Protein AF-K1SVY8-F1 (afdb_monomer_lite)

Foldseek 3Di:
DVLLVFADPPLAPQADPNAGEGEDPPVPDDHDPDNIRHNCQVDPFFFDKDKDKDKDKDKDKDKDDVVVVPPQKIKIKIKIKMKMKMKMKAFGWDDKHWYWDQDPVRDIDTDIDDHGDGGDIDMDMDIKIKMKIKMKIWGWDDDDQKTKIKMWMKIKMWIAQDPPPNVDIDMDIDIDIDIWMDGNNPDIDD

pLDDT: mean 83.59, std 11.81, range [51.75, 97.06]

Secondary structure (DSSP, 8-state):
-HHHHTB-TTS--EEETTEEE-----TTS---S---B-TGGGTTT-EEEEEEEEEEEEEEEEEEE-TTTSTTEEEEEEEEEEEEEEEEEEEE----EEEEEE-TTS-EEEEEES-------EEEEEEEEEEEEEEEEEEEEEETTEEEEEEEEEEEEEEES-SSSTTS-EEEEEEEEEEEEEETTTEEE-

Structure (mmCIF, N/CA/C/O backbone):
data_AF-K1SVY8-F1
#
_entry.id   AF-K1SVY8-F1
#
loop_
_atom_site.group_PDB
_atom_site.id
_atom_site.type_symbol
_atom_site.label_atom_id
_atom_site.label_alt_id
_atom_site.label_comp_id
_atom_site.label_asym_id
_atom_site.label_entity_id
_atom_site.label_seq_id
_atom_site.pdbx_PDB_ins_code
_atom_site.Cartn_x
_atom_site.Cartn_y
_atom_site.Cartn_z
_atom_site.occupancy
_atom_site.B_iso_or_equiv
_atom_site.auth_seq_id
_atom_site.auth_comp_id
_atom_site.auth_asym_id
_atom_site.auth_atom_id
_atom_site.pdbx_PDB_model_num
ATOM 1 N N . PHE A 1 1 ? 16.106 -8.515 -15.910 1.00 56.12 1 PHE A N 1
ATOM 2 C CA . PHE A 1 1 ? 16.955 -9.633 -15.442 1.00 56.12 1 PHE A CA 1
ATOM 3 C C . PHE A 1 1 ? 16.680 -10.970 -16.129 1.00 56.12 1 PHE A C 1
ATOM 5 O O . PHE A 1 1 ? 17.644 -11.581 -16.558 1.00 56.12 1 PHE A O 1
ATOM 12 N N . ARG A 1 2 ? 15.426 -11.419 -16.327 1.00 65.50 2 ARG A N 1
ATOM 13 C CA . ARG A 1 2 ? 15.141 -12.709 -17.001 1.00 65.50 2 ARG A CA 1
ATOM 14 C C . ARG A 1 2 ? 15.778 -12.864 -18.396 1.00 65.50 2 ARG A C 1
ATOM 16 O O . ARG A 1 2 ? 16.298 -13.925 -18.699 1.00 65.50 2 ARG A O 1
ATOM 23 N N . HIS A 1 3 ? 15.818 -11.795 -19.192 1.00 66.00 3 HIS A N 1
ATOM 24 C CA . HIS A 1 3 ? 16.433 -11.802 -20.527 1.00 66.00 3 HIS A CA 1
ATOM 25 C C . HIS A 1 3 ? 17.955 -12.029 -20.529 1.00 66.00 3 HIS A C 1
ATOM 27 O O . HIS A 1 3 ? 18.476 -12.512 -21.526 1.00 66.00 3 HIS A O 1
ATOM 33 N N . LEU A 1 4 ? 18.660 -11.745 -19.423 1.00 71.69 4 LEU A N 1
ATOM 34 C CA . LEU A 1 4 ? 20.099 -12.018 -19.318 1.00 71.69 4 LEU A CA 1
ATOM 35 C C . LEU A 1 4 ? 20.386 -13.524 -19.223 1.00 71.69 4 LEU A C 1
ATOM 37 O O . LEU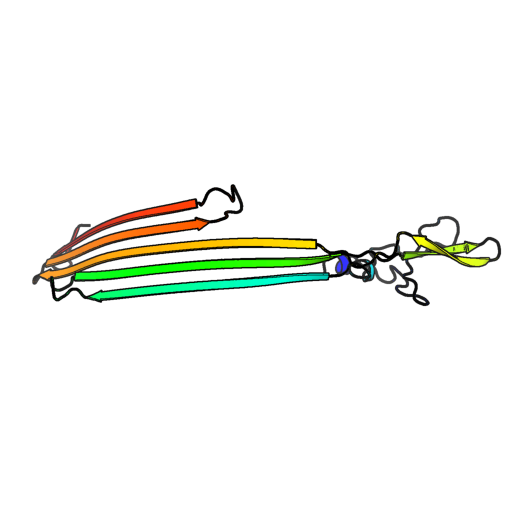 A 1 4 ? 21.396 -13.982 -19.737 1.00 71.69 4 LEU A O 1
ATOM 41 N N . TYR A 1 5 ? 19.489 -14.298 -18.602 1.00 76.94 5 TYR A N 1
ATOM 42 C CA . TYR A 1 5 ? 19.644 -15.751 -18.458 1.00 76.94 5 TYR A CA 1
ATOM 43 C C . TYR A 1 5 ? 19.451 -16.519 -19.768 1.00 76.94 5 TYR A C 1
ATOM 45 O O . TYR A 1 5 ? 19.882 -17.660 -19.877 1.00 76.94 5 TYR A O 1
ATOM 53 N N . TRP A 1 6 ? 18.797 -15.906 -20.754 1.00 74.12 6 TRP A N 1
ATOM 54 C CA . TRP A 1 6 ? 18.617 -16.486 -22.087 1.00 74.12 6 TRP A CA 1
ATOM 55 C C . TRP A 1 6 ? 19.708 -16.062 -23.064 1.00 74.12 6 TRP A C 1
ATOM 57 O O . TRP A 1 6 ? 19.685 -16.487 -24.220 1.00 74.12 6 TRP A O 1
ATOM 67 N N . ALA A 1 7 ? 20.644 -15.218 -22.620 1.00 76.19 7 ALA A N 1
ATOM 68 C CA . ALA A 1 7 ? 21.728 -14.785 -23.469 1.00 76.19 7 ALA A CA 1
ATOM 69 C C . ALA A 1 7 ? 22.715 -15.929 -23.678 1.00 76.19 7 ALA A C 1
ATOM 71 O O . ALA A 1 7 ? 23.355 -16.397 -22.736 1.00 76.19 7 ALA A O 1
ATOM 72 N N . THR A 1 8 ? 22.837 -16.389 -24.921 1.00 74.25 8 THR A N 1
ATOM 73 C CA . THR A 1 8 ? 23.848 -17.387 -25.258 1.00 74.25 8 THR A CA 1
ATOM 74 C C . THR A 1 8 ? 25.223 -16.718 -25.337 1.00 74.25 8 THR A C 1
ATOM 76 O O . THR A 1 8 ? 25.314 -15.549 -25.750 1.00 74.25 8 THR A O 1
ATOM 79 N N . PRO A 1 9 ? 26.306 -17.433 -24.977 1.00 67.25 9 PRO A N 1
ATOM 80 C CA . PRO A 1 9 ? 27.663 -16.988 -25.272 1.00 67.25 9 PRO A CA 1
ATOM 81 C C . PRO A 1 9 ? 27.788 -16.610 -26.754 1.00 67.25 9 PRO A C 1
ATOM 83 O O . PRO A 1 9 ? 27.239 -17.300 -27.612 1.00 67.25 9 PRO A O 1
ATOM 86 N N . PHE A 1 10 ? 28.476 -15.503 -27.045 1.00 68.56 10 PHE A N 1
ATOM 87 C CA . PHE A 1 10 ? 28.726 -15.002 -28.408 1.00 68.56 10 PHE A CA 1
ATOM 88 C C . PHE A 1 10 ? 27.478 -14.668 -29.256 1.00 68.56 10 PHE A C 1
ATOM 90 O O . PHE A 1 10 ? 27.577 -14.583 -30.474 1.00 68.56 10 PHE A O 1
ATOM 97 N N . SER A 1 11 ? 26.315 -14.424 -28.637 1.00 68.50 11 SER A N 1
ATOM 98 C CA . SER A 1 11 ? 25.062 -14.069 -29.342 1.00 68.50 11 SER A CA 1
ATOM 99 C C . SER A 1 11 ? 25.114 -12.771 -30.163 1.00 68.50 11 SER A C 1
ATOM 101 O O . SER A 1 11 ? 24.313 -12.591 -31.078 1.00 68.50 11 SER A O 1
ATOM 103 N N . SER A 1 12 ? 26.006 -11.831 -29.833 1.00 71.94 12 SER A N 1
ATOM 104 C CA . SER A 1 12 ? 26.171 -10.572 -30.568 1.00 71.94 12 SER A CA 1
ATOM 105 C C . SER A 1 12 ? 27.549 -9.942 -30.290 1.00 71.94 12 SER A C 1
ATOM 107 O O . SER A 1 12 ? 28.036 -10.041 -29.160 1.00 71.94 12 SER A O 1
ATOM 109 N N . PRO A 1 13 ? 28.154 -9.246 -31.277 1.00 73.81 13 PRO A N 1
ATOM 110 C CA . PRO A 1 13 ? 29.371 -8.443 -31.094 1.00 73.81 13 PRO A CA 1
ATOM 111 C C . PRO A 1 13 ? 29.221 -7.257 -30.123 1.00 73.81 13 PRO A C 1
ATOM 113 O O . PRO A 1 13 ? 30.220 -6.676 -29.703 1.00 73.81 13 PRO A O 1
ATOM 116 N N . GLY A 1 14 ? 27.993 -6.865 -29.766 1.00 80.44 14 GLY A N 1
ATOM 117 C CA . GLY A 1 14 ? 27.737 -5.724 -28.892 1.00 80.44 14 GLY A CA 1
ATOM 118 C C . GLY A 1 14 ? 27.928 -4.389 -29.612 1.00 80.44 14 GLY A C 1
ATOM 119 O O . GLY A 1 14 ? 27.269 -4.128 -30.614 1.00 80.44 14 GLY A O 1
ATOM 120 N N . ILE A 1 15 ? 28.780 -3.506 -29.088 1.00 84.44 15 ILE A N 1
ATOM 121 C CA . ILE A 1 15 ? 29.027 -2.177 -29.673 1.00 84.44 15 ILE A CA 1
ATOM 122 C C . ILE A 1 15 ? 30.338 -2.209 -30.460 1.00 84.44 15 ILE A C 1
ATOM 124 O O . ILE A 1 15 ? 31.402 -2.398 -29.876 1.00 84.44 15 ILE A O 1
ATOM 128 N N . VAL A 1 16 ? 30.269 -1.963 -31.769 1.00 81.44 16 VAL A N 1
ATOM 129 C CA . VAL A 1 16 ? 31.431 -1.898 -32.669 1.00 81.44 16 VAL A CA 1
ATOM 130 C C . VAL A 1 16 ? 31.448 -0.525 -33.331 1.00 81.44 16 VAL A C 1
ATOM 132 O O . VAL A 1 16 ? 30.478 -0.136 -33.977 1.00 81.44 16 VAL A O 1
ATOM 135 N N . ASN A 1 17 ? 32.533 0.237 -33.157 1.00 80.75 17 ASN A N 1
ATOM 136 C CA . ASN A 1 17 ? 32.689 1.589 -33.721 1.00 80.75 17 ASN A CA 1
ATOM 137 C C . ASN A 1 17 ? 31.493 2.523 -33.429 1.00 80.75 17 ASN A C 1
ATOM 139 O O . ASN A 1 17 ? 31.041 3.269 -34.295 1.00 80.75 17 ASN A O 1
ATOM 143 N N . GLY A 1 18 ? 30.936 2.439 -32.214 1.00 79.88 18 GLY A N 1
ATOM 144 C CA . GLY A 1 18 ? 29.779 3.235 -31.787 1.00 79.88 18 GLY A CA 1
ATOM 145 C C . GLY A 1 18 ? 28.423 2.771 -32.335 1.00 79.88 18 GLY A C 1
ATOM 146 O O . GLY A 1 18 ? 27.404 3.353 -31.976 1.00 79.88 18 GLY A O 1
ATOM 147 N N . LYS A 1 19 ? 28.378 1.716 -33.159 1.00 82.56 19 LYS A N 1
ATOM 148 C CA . LYS A 1 19 ? 27.142 1.098 -33.655 1.00 82.56 19 LYS A CA 1
ATOM 149 C C . LYS A 1 19 ? 26.784 -0.110 -32.799 1.00 82.56 19 LYS A C 1
ATOM 151 O O . LYS A 1 19 ? 27.651 -0.922 -32.478 1.00 82.56 19 LYS A O 1
ATOM 156 N N . TYR A 1 20 ? 25.507 -0.255 -32.454 1.00 84.88 20 TYR A N 1
ATOM 157 C CA . TYR A 1 20 ? 25.022 -1.465 -31.800 1.00 84.88 20 TYR A CA 1
ATOM 158 C C . TYR A 1 20 ? 24.848 -2.581 -32.836 1.00 84.88 20 TYR A C 1
ATOM 160 O O . TYR A 1 20 ? 23.901 -2.550 -33.615 1.00 84.88 20 TYR A O 1
ATOM 168 N N . VAL A 1 21 ? 25.772 -3.539 -32.885 1.00 83.19 21 VAL A N 1
ATOM 169 C CA . VAL A 1 21 ? 25.830 -4.575 -33.921 1.00 83.19 21 VAL A CA 1
ATOM 170 C C . VAL A 1 21 ? 25.299 -5.911 -33.399 1.00 83.19 21 VAL A C 1
ATOM 172 O O . VAL A 1 21 ? 25.752 -6.431 -32.379 1.00 83.19 21 VAL A O 1
ATOM 175 N N . MET A 1 22 ? 24.360 -6.506 -34.127 1.00 79.06 22 MET A N 1
ATOM 176 C CA . MET A 1 22 ? 23.839 -7.853 -33.894 1.00 79.06 22 MET A CA 1
ATOM 177 C C . MET A 1 22 ? 24.259 -8.808 -35.014 1.00 79.06 22 MET A C 1
ATOM 179 O O . MET A 1 22 ? 24.513 -8.385 -36.142 1.00 79.06 22 MET A O 1
ATOM 183 N N . ALA A 1 23 ? 24.325 -10.102 -34.695 1.00 74.31 23 ALA A N 1
ATOM 184 C CA . ALA A 1 23 ? 24.510 -11.144 -35.699 1.00 74.31 23 ALA A CA 1
ATOM 185 C C . ALA A 1 23 ? 23.304 -11.185 -36.660 1.00 74.31 23 ALA A C 1
ATOM 187 O O . ALA A 1 23 ? 22.169 -10.946 -36.246 1.00 74.31 23 ALA A O 1
ATOM 188 N N . SER A 1 24 ? 23.564 -11.459 -37.940 1.00 66.00 24 SER A N 1
ATOM 189 C CA . SER A 1 24 ? 22.553 -11.537 -39.003 1.00 66.00 24 SER A CA 1
ATOM 190 C C . SER A 1 24 ? 22.177 -12.991 -39.300 1.00 66.00 24 SER A C 1
ATOM 192 O O . SER A 1 24 ? 23.019 -13.875 -39.162 1.00 66.00 24 SER A O 1
ATOM 194 N N . THR A 1 25 ? 20.939 -13.228 -39.746 1.00 57.25 25 THR A N 1
ATOM 195 C CA . THR A 1 25 ? 20.467 -14.507 -40.317 1.00 57.25 25 THR A CA 1
ATOM 196 C C . THR A 1 25 ? 20.545 -14.529 -41.852 1.00 57.25 25 THR A C 1
ATOM 198 O O . THR A 1 25 ? 19.906 -15.384 -42.458 1.00 57.25 25 THR A O 1
ATOM 201 N N . ASP A 1 26 ? 21.197 -13.553 -42.501 1.00 56.69 26 ASP A N 1
ATOM 202 C CA . ASP A 1 26 ? 21.256 -13.508 -43.972 1.00 56.69 26 ASP A CA 1
ATOM 203 C C . ASP A 1 26 ? 21.917 -14.794 -44.501 1.00 56.69 26 ASP A C 1
ATOM 205 O O . ASP A 1 26 ? 23.082 -15.066 -44.222 1.00 56.69 26 ASP A O 1
ATOM 209 N N . TYR A 1 27 ? 21.139 -15.593 -45.238 1.00 53.16 27 TYR A N 1
ATOM 210 C CA . TYR A 1 27 ? 21.468 -16.964 -45.655 1.00 53.16 27 TYR A CA 1
ATOM 211 C C . TYR A 1 27 ? 22.558 -17.049 -46.744 1.00 53.16 27 TYR A C 1
ATOM 213 O O . TYR A 1 27 ? 22.939 -18.154 -47.128 1.00 53.16 27 TYR A O 1
ATOM 221 N N . ASP A 1 28 ? 23.059 -15.906 -47.229 1.00 54.78 28 ASP A N 1
ATOM 222 C CA . ASP A 1 28 ? 23.965 -15.807 -48.383 1.00 54.78 28 ASP A CA 1
ATOM 223 C C . ASP A 1 28 ? 25.467 -15.726 -48.027 1.00 54.78 28 ASP A C 1
ATOM 225 O O . ASP A 1 28 ? 26.305 -15.757 -48.927 1.00 54.78 28 ASP A O 1
ATOM 229 N N . SER A 1 29 ? 25.862 -15.663 -46.746 1.00 51.75 29 SER A N 1
ATOM 230 C CA . SER A 1 29 ? 27.286 -15.713 -46.356 1.00 51.75 29 SER A CA 1
ATOM 231 C C . SER A 1 29 ? 27.498 -16.246 -44.936 1.00 51.75 29 SER A C 1
ATOM 233 O O . SER A 1 29 ? 26.812 -15.789 -44.028 1.00 51.75 29 SER A O 1
ATOM 235 N N . ASP A 1 30 ? 28.453 -17.174 -44.772 1.00 53.53 30 ASP A N 1
ATOM 236 C CA . ASP A 1 30 ? 29.002 -17.735 -43.521 1.00 53.53 30 ASP A CA 1
ATOM 237 C C . ASP A 1 30 ? 28.192 -17.455 -42.243 1.00 53.53 30 ASP A C 1
ATOM 239 O O . ASP A 1 30 ? 28.386 -16.468 -41.529 1.00 53.53 30 ASP A O 1
ATOM 243 N N . ASN A 1 31 ? 27.282 -18.384 -41.941 1.00 54.47 31 ASN A N 1
ATOM 244 C CA . ASN A 1 31 ? 26.420 -18.332 -40.768 1.00 54.47 31 ASN A CA 1
ATOM 245 C C . ASN A 1 31 ? 27.246 -18.220 -39.477 1.00 54.47 31 ASN A C 1
ATOM 247 O O . ASN A 1 31 ? 28.058 -19.096 -39.166 1.00 54.47 31 ASN A O 1
ATOM 251 N N . MET A 1 32 ? 26.977 -17.198 -38.659 1.00 55.78 32 MET A N 1
ATOM 252 C CA . MET A 1 32 ? 27.460 -17.203 -37.279 1.00 55.78 32 MET A CA 1
ATOM 253 C C . MET A 1 32 ? 26.767 -18.338 -36.504 1.00 55.78 32 MET A C 1
ATOM 255 O O . MET A 1 32 ? 25.547 -18.487 -36.600 1.00 55.78 32 MET A O 1
ATOM 259 N N . PRO A 1 33 ? 27.507 -19.132 -35.709 1.00 52.22 33 PRO A N 1
ATOM 260 C CA . PRO A 1 33 ? 27.003 -20.389 -35.153 1.00 52.22 33 PRO A CA 1
ATOM 261 C C . PRO A 1 33 ? 25.885 -20.229 -34.107 1.00 52.22 33 PRO A C 1
ATOM 263 O O . PRO A 1 33 ? 25.219 -21.214 -33.793 1.00 52.22 33 PRO A O 1
ATOM 266 N N . PHE A 1 34 ? 25.647 -19.022 -33.570 1.00 56.56 34 PHE A N 1
ATOM 267 C CA . PHE A 1 34 ? 24.640 -18.783 -32.531 1.00 56.56 34 PHE A CA 1
ATOM 268 C C . PHE A 1 34 ? 23.926 -17.439 -32.705 1.00 56.56 34 PHE A C 1
ATOM 270 O O . PHE A 1 34 ? 24.545 -16.381 -32.633 1.00 56.56 34 PHE A O 1
ATOM 277 N N . ILE A 1 35 ? 22.600 -17.486 -32.842 1.00 61.06 35 ILE A N 1
ATOM 278 C CA . ILE A 1 35 ? 21.717 -16.314 -32.855 1.00 61.06 35 ILE A CA 1
ATOM 279 C C . ILE A 1 35 ? 20.760 -16.488 -31.673 1.00 61.06 35 ILE A C 1
ATOM 281 O O . ILE A 1 35 ? 19.662 -17.025 -31.793 1.00 61.06 35 ILE A O 1
ATOM 285 N N . GLY A 1 36 ? 21.257 -16.163 -30.480 1.00 63.59 36 GLY A N 1
ATOM 286 C CA . GLY A 1 36 ? 20.505 -16.233 -29.226 1.00 63.59 36 GLY A CA 1
ATOM 287 C C . GLY A 1 36 ? 20.014 -14.860 -28.776 1.00 63.59 36 GLY A C 1
ATOM 288 O O . GLY A 1 36 ? 20.284 -13.844 -29.416 1.00 63.59 36 GLY A O 1
ATOM 289 N N . ALA A 1 37 ? 19.317 -14.800 -27.638 1.00 69.75 37 ALA A N 1
ATOM 290 C CA . ALA A 1 37 ? 18.961 -13.513 -27.049 1.00 69.75 37 ALA A CA 1
ATOM 291 C C . ALA A 1 37 ? 20.237 -12.699 -26.762 1.00 69.75 37 ALA A C 1
ATOM 293 O O . ALA A 1 37 ? 21.184 -13.195 -26.162 1.00 69.75 37 ALA A O 1
ATOM 294 N N . SER A 1 38 ? 20.276 -11.437 -27.181 1.00 76.19 38 SER A N 1
ATOM 295 C CA . SER A 1 38 ? 21.387 -10.544 -26.852 1.00 76.19 38 SER A CA 1
ATOM 296 C C . SER A 1 38 ? 21.195 -9.993 -25.440 1.00 76.19 38 SER A C 1
ATOM 298 O O . SER A 1 38 ? 20.183 -9.348 -25.151 1.00 76.19 38 SER A O 1
ATOM 300 N N . GLY A 1 39 ? 22.187 -10.192 -24.567 1.00 76.88 39 GLY A N 1
ATOM 301 C CA . GLY A 1 39 ? 22.168 -9.630 -23.213 1.00 76.88 39 GLY A CA 1
ATOM 302 C C . GLY A 1 39 ? 22.057 -8.102 -23.220 1.00 76.88 39 GLY A C 1
ATOM 303 O O . GLY A 1 39 ? 21.270 -7.542 -22.460 1.00 76.88 39 GLY A O 1
ATOM 304 N N . LEU A 1 40 ? 22.768 -7.440 -24.142 1.00 80.69 40 LEU A N 1
ATOM 305 C CA . LEU A 1 40 ? 22.771 -5.982 -24.302 1.00 80.69 40 LEU A CA 1
ATOM 306 C C . LEU A 1 40 ? 21.407 -5.437 -24.767 1.00 80.69 40 LEU A C 1
ATOM 308 O O . LEU A 1 40 ? 21.009 -4.345 -24.368 1.00 80.69 40 LEU A O 1
ATOM 312 N N . GLY A 1 41 ? 20.648 -6.223 -25.538 1.00 78.50 41 GLY A N 1
ATOM 313 C CA . GLY A 1 41 ? 19.338 -5.819 -26.067 1.00 78.50 41 GLY A CA 1
ATOM 314 C C . GLY A 1 41 ? 18.271 -5.648 -24.983 1.00 78.50 41 GLY A C 1
ATOM 315 O O . GLY A 1 41 ? 17.260 -4.992 -25.203 1.00 78.50 41 GLY A O 1
ATOM 316 N N . ALA A 1 42 ? 18.507 -6.195 -23.788 1.00 76.69 42 ALA A N 1
ATOM 317 C CA . ALA A 1 42 ? 17.589 -6.090 -22.660 1.00 76.69 42 ALA A CA 1
ATOM 318 C C . ALA A 1 42 ? 17.635 -4.732 -21.934 1.00 76.69 42 ALA A C 1
ATOM 320 O O . ALA A 1 42 ? 16.823 -4.515 -21.035 1.00 76.69 42 ALA A O 1
ATOM 321 N N . TYR A 1 43 ? 18.590 -3.853 -22.257 1.00 80.88 43 TYR A N 1
ATOM 322 C CA . TYR A 1 43 ? 18.737 -2.552 -21.590 1.00 80.88 43 TYR A CA 1
ATOM 323 C C . TYR A 1 43 ? 19.305 -1.438 -22.477 1.00 80.88 43 TYR A C 1
ATOM 325 O O . TYR A 1 43 ? 19.100 -0.263 -22.171 1.00 80.88 43 TYR A O 1
ATOM 333 N N . TYR A 1 44 ? 19.998 -1.758 -23.571 1.00 85.12 44 TYR A N 1
ATOM 334 C CA . TYR A 1 44 ? 20.562 -0.743 -24.453 1.00 85.12 44 TYR A CA 1
ATOM 335 C C . TYR A 1 44 ? 19.466 0.075 -25.143 1.00 85.12 44 TYR A C 1
ATOM 337 O O . TYR A 1 44 ? 18.599 -0.470 -25.820 1.00 85.12 44 TYR A O 1
ATOM 345 N N . GLY A 1 45 ? 19.501 1.395 -24.951 1.00 83.50 45 GLY A N 1
ATOM 346 C CA . GLY A 1 45 ? 18.579 2.324 -25.602 1.00 83.50 45 GLY A CA 1
ATOM 347 C C . GLY A 1 45 ? 17.142 2.322 -25.079 1.00 83.50 45 GLY A C 1
ATOM 348 O O . GLY A 1 45 ? 16.352 3.092 -25.600 1.00 83.50 45 GLY A O 1
ATOM 349 N N . LEU A 1 46 ? 16.792 1.518 -24.064 1.00 84.12 46 LEU A N 1
ATOM 350 C CA . LEU A 1 46 ? 15.405 1.371 -23.582 1.00 84.12 46 LEU A CA 1
ATOM 351 C C . LEU A 1 46 ? 14.937 2.501 -22.645 1.00 84.12 46 LEU A C 1
ATOM 353 O O . LEU A 1 46 ? 13.738 2.672 -22.419 1.00 84.12 46 LEU A O 1
ATOM 357 N N . GLY A 1 47 ? 15.876 3.289 -22.113 1.00 88.81 47 GLY A N 1
ATOM 358 C CA . GLY A 1 47 ? 15.598 4.386 -21.189 1.00 88.81 47 GLY A CA 1
ATOM 359 C C . GLY A 1 47 ? 15.429 3.934 -19.731 1.00 88.81 47 GLY A C 1
ATOM 360 O O . GLY A 1 47 ? 16.083 2.985 -19.302 1.00 88.81 47 GLY A O 1
ATOM 361 N N . TYR A 1 48 ? 14.617 4.640 -18.933 1.00 89.25 48 TYR A N 1
ATOM 362 C CA . TYR A 1 48 ? 14.462 4.352 -17.498 1.00 89.25 48 TYR A CA 1
ATOM 363 C C . TYR A 1 48 ? 13.053 4.607 -16.955 1.00 89.25 48 TYR A C 1
ATOM 365 O O . TYR A 1 48 ? 12.266 5.377 -17.504 1.00 89.25 48 TYR A O 1
ATOM 373 N N . MET A 1 49 ? 12.761 3.985 -15.814 1.00 91.88 49 MET A N 1
ATOM 374 C CA . MET A 1 49 ? 11.564 4.228 -15.016 1.00 91.88 49 MET A CA 1
ATOM 375 C C . MET A 1 49 ? 11.987 4.606 -13.598 1.00 91.88 49 MET A C 1
ATOM 377 O O . MET A 1 49 ? 12.821 3.930 -12.999 1.00 91.88 49 MET A O 1
ATOM 381 N N . SER A 1 50 ? 11.406 5.673 -13.057 1.00 92.50 50 SER A N 1
ATOM 382 C CA . SER A 1 50 ? 11.584 6.070 -11.660 1.00 92.50 50 SER A CA 1
ATOM 383 C C . SER A 1 50 ? 10.228 6.167 -10.981 1.00 92.50 50 SER A C 1
ATOM 385 O O . SER A 1 50 ? 9.304 6.774 -11.522 1.00 92.50 50 SER A O 1
ATOM 387 N N . ARG A 1 51 ? 10.105 5.570 -9.795 1.00 92.94 51 ARG A N 1
ATOM 388 C CA . ARG A 1 51 ? 8.889 5.610 -8.985 1.00 92.94 51 ARG A CA 1
ATOM 389 C C . ARG A 1 51 ? 9.202 6.243 -7.641 1.00 92.94 51 ARG A C 1
ATOM 391 O O . ARG A 1 51 ? 10.035 5.729 -6.901 1.00 92.94 51 ARG A O 1
ATOM 398 N N . ASN A 1 52 ? 8.503 7.326 -7.325 1.00 93.94 52 ASN A N 1
ATOM 399 C CA . ASN A 1 52 ? 8.552 7.963 -6.017 1.00 93.94 52 ASN A CA 1
ATOM 400 C C . ASN A 1 52 ? 7.218 7.752 -5.301 1.00 93.94 52 ASN A C 1
ATOM 402 O O . ASN A 1 52 ? 6.170 8.023 -5.886 1.00 93.94 52 ASN A O 1
ATOM 406 N N . THR A 1 53 ? 7.256 7.297 -4.052 1.00 92.44 53 THR A N 1
ATOM 407 C CA . THR A 1 53 ? 6.060 7.048 -3.237 1.00 92.44 53 THR A CA 1
ATOM 408 C C . THR A 1 53 ? 6.187 7.810 -1.928 1.00 92.44 53 THR A C 1
ATOM 410 O O . THR A 1 53 ? 7.161 7.630 -1.204 1.00 92.44 53 THR A O 1
ATOM 413 N N . ASN A 1 54 ? 5.201 8.649 -1.625 1.00 91.62 54 ASN A N 1
ATOM 414 C CA . ASN A 1 54 ? 5.076 9.332 -0.347 1.00 91.62 54 ASN A CA 1
ATOM 415 C C . ASN A 1 54 ? 3.979 8.654 0.474 1.00 91.62 54 ASN A C 1
ATOM 417 O O . ASN A 1 54 ? 2.857 8.509 -0.014 1.00 91.62 54 ASN A O 1
ATOM 421 N N . THR A 1 55 ? 4.310 8.265 1.702 1.00 92.50 55 THR A N 1
ATOM 422 C CA . THR A 1 55 ? 3.400 7.571 2.610 1.00 92.50 55 THR A CA 1
ATOM 423 C C . THR A 1 55 ? 3.263 8.370 3.898 1.00 92.50 55 THR A C 1
ATOM 425 O O . THR A 1 55 ? 4.255 8.689 4.549 1.00 92.50 55 THR A O 1
ATOM 428 N N . LEU A 1 56 ? 2.024 8.654 4.286 1.00 93.31 56 LEU A N 1
ATOM 429 C CA . LEU A 1 56 ? 1.662 9.266 5.556 1.00 93.31 56 LEU A CA 1
ATOM 430 C C . LEU A 1 56 ? 0.909 8.239 6.395 1.00 93.31 56 LEU A C 1
ATOM 432 O O . LEU A 1 56 ? -0.135 7.750 5.969 1.00 93.31 56 LEU A O 1
ATOM 436 N N . ASN A 1 57 ? 1.428 7.953 7.586 1.00 94.31 57 ASN A N 1
ATOM 437 C CA . ASN A 1 57 ? 0.810 7.053 8.555 1.00 94.31 57 ASN A CA 1
ATOM 438 C C . ASN A 1 57 ? 0.612 7.811 9.868 1.00 94.31 57 ASN A C 1
ATOM 440 O O . ASN A 1 57 ? 1.519 8.513 10.321 1.00 94.31 57 ASN A O 1
ATOM 444 N N . ALA A 1 58 ? -0.563 7.680 10.466 1.00 95.62 58 ALA A N 1
ATOM 445 C CA . ALA A 1 58 ? -0.895 8.273 11.750 1.00 95.62 58 ALA A CA 1
ATOM 446 C C . ALA A 1 58 ? -1.657 7.258 12.599 1.00 95.62 58 ALA A C 1
ATOM 448 O O . ALA A 1 58 ? -2.706 6.766 12.185 1.00 95.62 58 ALA A O 1
ATOM 449 N N . ASP A 1 59 ? -1.147 6.991 13.797 1.00 96.31 59 ASP A N 1
ATOM 450 C CA . ASP A 1 59 ? -1.744 6.079 14.766 1.00 96.31 59 ASP A CA 1
ATOM 451 C C . ASP A 1 59 ? -1.959 6.801 16.094 1.00 96.31 59 ASP A C 1
ATOM 453 O O . ASP A 1 59 ? -1.052 7.430 16.640 1.00 96.31 59 ASP A O 1
ATOM 457 N N . VAL A 1 60 ? -3.169 6.692 16.632 1.00 96.69 60 VAL A N 1
ATOM 458 C CA . VAL A 1 60 ? -3.560 7.260 17.920 1.00 96.69 60 VAL A CA 1
ATOM 459 C C . VAL A 1 60 ? -4.171 6.155 18.763 1.00 96.69 60 VAL A C 1
ATOM 461 O O . VAL A 1 60 ? -5.104 5.476 18.333 1.00 96.69 60 VAL A O 1
ATOM 464 N N . VAL A 1 61 ? -3.662 5.988 19.982 1.00 96.88 61 VAL A N 1
ATOM 465 C CA . VAL A 1 61 ? -4.217 5.063 20.972 1.00 96.88 61 VAL A CA 1
ATOM 466 C C . VAL A 1 61 ? -4.417 5.813 22.281 1.00 96.88 61 VAL A C 1
ATOM 468 O O . VAL A 1 61 ? -3.464 6.331 22.856 1.00 96.88 61 VAL A O 1
ATOM 471 N N . LEU A 1 62 ? -5.654 5.840 22.765 1.00 96.69 62 LEU A N 1
ATOM 472 C CA . LEU A 1 62 ? -6.020 6.354 24.078 1.00 96.69 62 LEU A CA 1
ATOM 473 C C . LEU A 1 62 ? -6.506 5.185 24.929 1.00 96.69 62 LEU A C 1
ATOM 475 O O . LEU A 1 62 ? -7.370 4.418 24.509 1.00 96.69 62 LEU A O 1
ATOM 479 N N . ASN A 1 63 ? -5.962 5.059 26.132 1.00 96.06 63 ASN A N 1
ATOM 480 C CA . ASN A 1 63 ? -6.429 4.105 27.125 1.00 96.06 63 ASN A CA 1
ATOM 481 C C . ASN A 1 63 ? -6.638 4.848 28.442 1.00 96.06 63 ASN A C 1
ATOM 483 O O . ASN A 1 63 ? -5.680 5.330 29.042 1.00 96.06 63 ASN A O 1
ATOM 487 N N . GLN A 1 64 ? -7.892 4.952 28.863 1.00 95.56 64 GLN A N 1
ATOM 488 C CA . GLN A 1 64 ? -8.303 5.704 30.034 1.00 95.56 64 GLN A CA 1
ATOM 489 C C . GLN A 1 64 ? -9.026 4.775 31.004 1.00 95.56 64 GLN A C 1
ATOM 491 O O . GLN A 1 64 ? -10.078 4.214 30.695 1.00 95.56 64 GLN A O 1
ATOM 496 N N . LYS A 1 65 ? -8.494 4.653 32.221 1.00 95.06 65 LYS A N 1
ATOM 497 C CA . LYS A 1 65 ? -9.239 4.054 33.332 1.00 95.06 65 LYS A CA 1
ATOM 498 C C . LYS A 1 65 ? -10.313 5.040 33.784 1.00 95.06 65 LYS A C 1
ATOM 500 O O . LYS A 1 65 ? -10.020 6.215 34.009 1.00 95.06 65 LYS A O 1
ATOM 505 N N . LEU A 1 66 ? -11.545 4.566 33.911 1.00 93.62 66 LEU A N 1
ATOM 506 C CA . LEU A 1 66 ? -12.714 5.345 34.318 1.00 93.62 66 LEU A CA 1
ATOM 507 C C . LEU A 1 66 ? -13.135 4.987 35.750 1.00 93.62 66 LEU A C 1
ATOM 509 O O . LEU A 1 66 ? -14.322 4.975 36.076 1.00 93.62 66 LEU A O 1
ATOM 513 N N . ASP A 1 67 ? -12.152 4.743 36.622 1.00 89.75 67 ASP A N 1
ATOM 514 C CA . ASP A 1 67 ? -12.376 4.399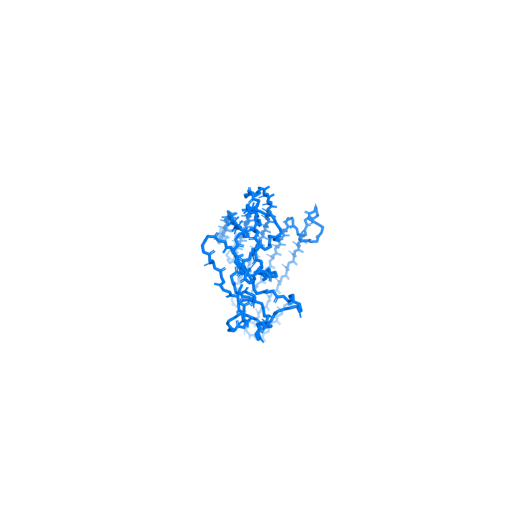 38.032 1.00 89.75 67 ASP A CA 1
ATOM 515 C C . ASP A 1 67 ? -13.129 5.499 38.804 1.00 89.75 67 ASP A C 1
ATOM 517 O O . ASP A 1 67 ? -13.744 5.212 39.830 1.00 89.75 67 ASP A O 1
ATOM 521 N N . MET A 1 68 ? -13.130 6.738 38.286 1.00 89.88 68 MET A N 1
ATOM 522 C CA . MET A 1 68 ? -13.942 7.853 38.791 1.00 89.88 68 MET A CA 1
ATOM 523 C C . MET A 1 68 ? -15.451 7.609 38.652 1.00 89.88 68 MET A C 1
ATOM 525 O O . MET A 1 68 ? -16.217 8.051 39.500 1.00 89.88 68 MET A O 1
ATOM 529 N N . ILE A 1 69 ? -15.882 6.917 37.593 1.00 90.31 69 ILE A N 1
ATOM 530 C CA . ILE A 1 69 ? -17.295 6.587 37.365 1.00 90.31 69 ILE A CA 1
ATOM 531 C C . ILE A 1 69 ? -17.624 5.291 38.101 1.00 90.31 69 ILE A C 1
ATOM 533 O O . ILE A 1 69 ? -18.574 5.217 38.876 1.00 90.31 69 ILE A O 1
ATOM 537 N N . THR A 1 70 ? -16.846 4.235 37.861 1.00 90.31 70 THR A N 1
ATOM 538 C CA . THR A 1 70 ? -16.989 2.951 38.554 1.00 90.31 70 THR A CA 1
ATOM 539 C C . THR A 1 70 ? -15.669 2.197 38.507 1.00 90.31 70 THR A C 1
ATOM 541 O O . THR A 1 70 ? -15.048 2.082 37.453 1.00 90.31 70 THR A O 1
ATOM 544 N N . LYS A 1 71 ? -15.265 1.625 39.646 1.00 90.44 71 LYS A N 1
ATOM 545 C CA . LYS A 1 71 ? -14.054 0.801 39.744 1.00 90.44 71 LYS A CA 1
ATOM 546 C C . LYS A 1 71 ? -14.076 -0.338 38.726 1.00 90.44 71 LYS A C 1
ATOM 548 O O . LYS A 1 71 ? -15.064 -1.074 38.665 1.00 90.44 71 LYS A O 1
ATOM 553 N N . GLY A 1 72 ? -12.980 -0.492 37.988 1.00 89.69 72 GLY A N 1
ATOM 554 C CA . GLY A 1 72 ? -12.818 -1.569 37.011 1.00 89.69 72 GLY A CA 1
ATOM 555 C C . GLY A 1 72 ? -13.351 -1.248 35.614 1.00 89.69 72 GLY A C 1
ATOM 556 O O . GLY A 1 72 ? -13.231 -2.085 34.720 1.00 89.69 72 GLY A O 1
ATOM 557 N N . LEU A 1 73 ? -13.911 -0.049 35.404 1.00 95.00 73 LEU A N 1
ATOM 558 C CA . LEU A 1 73 ? -14.287 0.443 34.081 1.00 95.00 73 LEU A CA 1
ATOM 559 C C . LEU A 1 73 ? -13.068 1.040 33.365 1.00 95.00 73 LEU A C 1
ATOM 561 O O . LEU A 1 73 ? -12.318 1.845 33.919 1.00 95.00 73 LEU A O 1
ATOM 565 N N . SER A 1 74 ? -12.889 0.685 32.100 1.00 96.25 74 SER A N 1
ATOM 566 C CA . SER A 1 74 ? -11.828 1.189 31.235 1.00 96.25 74 SER A CA 1
ATOM 567 C C . SER A 1 74 ? -12.363 1.468 29.839 1.00 96.25 74 SER A C 1
ATOM 569 O O . SER A 1 74 ? -13.203 0.738 29.313 1.00 96.25 74 SER A O 1
ATOM 571 N N . PHE A 1 75 ? -11.874 2.550 29.251 1.00 96.44 75 PHE A N 1
ATOM 572 C CA . PHE A 1 75 ? -12.210 2.982 27.908 1.00 96.44 75 PHE A CA 1
ATOM 573 C C . PHE A 1 75 ? -10.946 3.014 27.062 1.00 96.44 75 PHE A C 1
ATOM 575 O O . PHE A 1 75 ? -9.940 3.611 27.450 1.00 96.44 75 PHE A O 1
ATOM 582 N N . LYS A 1 76 ? -11.004 2.389 25.890 1.00 97.06 76 LYS A N 1
ATOM 583 C CA . LYS A 1 76 ? -9.906 2.365 24.933 1.00 97.06 76 LYS A CA 1
ATOM 584 C C . LYS A 1 76 ? -10.396 2.837 23.572 1.00 97.06 76 LYS A C 1
ATOM 586 O O . LYS A 1 76 ? -11.426 2.388 23.078 1.00 97.06 76 LYS A O 1
ATOM 591 N N . LEU A 1 77 ? -9.628 3.724 22.960 1.00 96.62 77 LEU A N 1
ATOM 592 C CA . LEU A 1 77 ? -9.852 4.266 21.628 1.00 96.62 77 LEU A CA 1
ATOM 593 C C . LEU A 1 77 ? -8.594 4.034 20.795 1.00 96.62 77 LEU A C 1
ATOM 595 O O . LEU A 1 77 ? -7.485 4.296 21.260 1.00 96.62 77 LEU A O 1
ATOM 599 N N . LYS A 1 78 ? -8.760 3.568 19.565 1.00 97.00 78 LYS A N 1
ATOM 600 C CA . LYS A 1 78 ? -7.695 3.415 18.582 1.00 97.00 78 LYS A CA 1
ATOM 601 C C . LYS A 1 78 ? -8.157 4.006 17.258 1.00 97.00 78 LYS A C 1
ATOM 603 O O . LYS A 1 78 ? -9.239 3.687 16.777 1.00 97.00 78 LYS A O 1
ATOM 608 N N . GLY A 1 79 ? -7.324 4.842 16.661 1.00 96.31 79 GLY A N 1
ATOM 609 C CA . GLY A 1 79 ? -7.508 5.366 15.316 1.00 96.31 79 GLY A CA 1
ATOM 610 C C . GLY A 1 79 ? -6.222 5.189 14.527 1.00 96.31 79 GLY A C 1
ATOM 611 O O . GLY A 1 79 ? -5.156 5.532 15.028 1.00 96.31 79 GLY A O 1
ATOM 612 N N . SER A 1 80 ? -6.325 4.672 13.311 1.00 95.69 80 SER A N 1
ATOM 613 C CA . SER A 1 80 ? -5.206 4.565 12.378 1.00 95.69 80 SER A CA 1
ATOM 614 C C . SER A 1 80 ? -5.615 5.161 11.040 1.00 95.69 80 SER A C 1
ATOM 616 O O . SER A 1 80 ? -6.731 4.936 10.566 1.00 95.69 80 SER A O 1
ATOM 618 N N . TYR A 1 81 ? -4.720 5.910 10.415 1.00 93.56 81 TYR A N 1
ATOM 619 C CA . TYR A 1 81 ? -4.918 6.509 9.103 1.00 93.56 81 TYR A CA 1
ATOM 620 C C . TYR A 1 81 ? -3.651 6.339 8.279 1.00 93.56 81 TYR A C 1
ATOM 622 O O . TYR A 1 81 ? -2.583 6.781 8.697 1.00 93.56 81 TYR A O 1
ATOM 630 N N . ASN A 1 82 ? -3.786 5.752 7.094 1.00 93.44 82 ASN A N 1
ATOM 631 C CA . ASN A 1 82 ? -2.685 5.604 6.155 1.00 93.44 82 ASN A CA 1
ATOM 632 C C . ASN A 1 82 ? -3.086 6.187 4.803 1.00 93.44 82 ASN A C 1
ATOM 634 O O . ASN A 1 82 ? -4.200 5.970 4.314 1.00 93.44 82 ASN A O 1
ATOM 638 N N . SER A 1 83 ? -2.173 6.921 4.182 1.00 91.50 83 SER A N 1
ATOM 639 C CA . SER A 1 83 ? -2.340 7.472 2.844 1.00 91.50 83 SER A CA 1
ATOM 640 C C . SER A 1 83 ? -1.043 7.342 2.072 1.00 91.50 83 SER A C 1
ATOM 642 O O . SER A 1 83 ? 0.021 7.671 2.588 1.00 91.50 83 SER A O 1
ATOM 644 N N . ASP A 1 84 ? -1.145 6.936 0.817 1.00 91.12 84 ASP A N 1
ATOM 645 C CA . ASP A 1 84 ? -0.025 6.860 -0.103 1.00 91.12 84 ASP A CA 1
ATOM 646 C C . ASP A 1 84 ? -0.332 7.610 -1.400 1.00 91.12 84 ASP A C 1
ATOM 648 O O . ASP A 1 84 ? -1.464 7.645 -1.896 1.00 91.12 84 ASP A O 1
ATOM 652 N N . TYR A 1 85 ? 0.703 8.244 -1.935 1.00 90.50 85 TYR A N 1
ATOM 653 C CA . TYR A 1 85 ? 0.689 8.863 -3.247 1.00 90.50 85 TYR A CA 1
ATOM 654 C C . TYR A 1 85 ? 1.966 8.482 -3.978 1.00 90.50 85 TYR A C 1
ATOM 656 O O . TYR A 1 85 ? 3.066 8.708 -3.474 1.00 90.50 85 TYR A O 1
ATOM 664 N N . SER A 1 86 ? 1.829 7.904 -5.166 1.00 92.62 86 SER A N 1
ATOM 665 C CA . SER A 1 86 ? 2.966 7.501 -5.985 1.00 92.62 86 SER A CA 1
ATOM 666 C C . SER A 1 86 ? 2.942 8.169 -7.350 1.00 92.62 86 SER A C 1
ATOM 668 O O . SER A 1 86 ? 1.896 8.299 -7.981 1.00 92.62 86 SER A O 1
ATOM 670 N N . VAL A 1 87 ? 4.121 8.582 -7.798 1.00 93.00 87 VAL A N 1
ATOM 671 C CA . VAL A 1 87 ? 4.364 9.116 -9.136 1.00 93.00 87 VAL A CA 1
ATOM 672 C C . VAL A 1 87 ? 5.377 8.207 -9.805 1.00 93.00 87 VAL A C 1
ATOM 674 O O . VAL A 1 87 ? 6.490 8.038 -9.301 1.00 93.00 87 VAL A O 1
ATOM 677 N N . THR A 1 88 ? 4.997 7.627 -10.936 1.00 93.81 88 THR A N 1
ATOM 678 C CA . THR A 1 88 ? 5.897 6.847 -11.784 1.00 93.81 88 THR A CA 1
ATOM 679 C C . THR A 1 88 ? 6.199 7.666 -13.024 1.00 93.81 88 THR A C 1
ATOM 681 O O . THR A 1 88 ? 5.299 7.993 -13.786 1.00 93.81 88 THR A O 1
ATOM 684 N N . LYS A 1 89 ? 7.467 8.020 -13.222 1.00 92.94 89 LYS A N 1
ATOM 685 C CA . LYS A 1 89 ? 7.948 8.695 -14.425 1.00 92.94 89 LYS A CA 1
ATOM 686 C C . LYS A 1 89 ? 8.628 7.666 -15.304 1.00 92.94 89 LYS A C 1
ATOM 688 O O . LYS A 1 89 ? 9.604 7.048 -14.872 1.00 92.94 89 LYS A O 1
ATOM 693 N N . GLN A 1 90 ? 8.142 7.501 -16.526 1.00 91.31 90 GLN A N 1
ATOM 694 C CA . GLN A 1 90 ? 8.780 6.638 -17.509 1.00 91.31 90 GLN A CA 1
ATOM 695 C C . GLN A 1 90 ? 9.418 7.504 -18.593 1.00 91.31 90 GLN A C 1
ATOM 697 O O . GLN A 1 90 ? 8.874 8.523 -19.038 1.00 91.31 90 GLN A O 1
ATOM 702 N N . ARG A 1 91 ? 10.632 7.120 -18.965 1.00 90.44 91 ARG A N 1
ATOM 703 C CA . ARG A 1 91 ? 11.420 7.712 -20.036 1.00 90.44 91 ARG A CA 1
ATOM 704 C C . ARG A 1 91 ? 11.821 6.588 -20.968 1.00 90.44 91 ARG A C 1
ATOM 706 O O . ARG A 1 91 ? 12.916 6.062 -20.837 1.00 90.44 91 ARG A O 1
ATOM 713 N N . GLY A 1 92 ? 10.898 6.169 -21.828 1.00 87.62 92 GLY A N 1
ATOM 714 C CA . GLY A 1 92 ? 11.160 5.133 -22.823 1.00 87.62 92 GLY A CA 1
ATOM 715 C C . GLY A 1 92 ? 11.954 5.692 -23.998 1.00 87.62 92 GLY A C 1
ATOM 716 O O . GLY A 1 92 ? 11.729 6.827 -24.410 1.00 87.62 92 GLY A O 1
ATOM 717 N N . ALA A 1 93 ? 12.867 4.901 -24.541 1.00 88.44 93 ALA A N 1
ATOM 718 C CA . ALA A 1 93 ? 13.522 5.176 -25.812 1.00 88.44 93 ALA A CA 1
ATOM 719 C C . ALA A 1 93 ? 13.713 3.863 -26.582 1.00 88.44 93 ALA A C 1
ATOM 721 O O . ALA A 1 93 ? 13.501 2.774 -26.044 1.00 88.44 93 ALA A O 1
ATOM 722 N N . SER A 1 94 ? 14.105 3.973 -27.844 1.00 85.38 94 SER A N 1
ATOM 723 C CA . SER A 1 94 ? 14.658 2.881 -28.628 1.00 85.38 94 SER A CA 1
ATOM 724 C C . SER A 1 94 ? 15.988 3.315 -29.226 1.00 85.38 94 SER A C 1
ATOM 726 O O . SER A 1 94 ? 16.158 4.473 -29.605 1.00 85.38 94 SER A O 1
ATOM 728 N N . ALA A 1 95 ? 16.922 2.375 -29.332 1.00 86.81 95 ALA A N 1
ATOM 729 C CA . ALA A 1 95 ? 18.134 2.539 -30.122 1.00 86.81 95 ALA A CA 1
ATOM 730 C C . ALA A 1 95 ? 18.062 1.623 -31.342 1.00 86.81 95 ALA A C 1
ATOM 732 O O . ALA A 1 95 ? 17.551 0.501 -31.260 1.00 86.81 95 ALA A O 1
ATOM 733 N N . ALA A 1 96 ? 18.581 2.099 -32.467 1.00 87.62 96 ALA A N 1
ATOM 734 C CA . ALA A 1 96 ? 18.729 1.275 -33.650 1.00 87.62 96 ALA A CA 1
ATOM 735 C C . ALA A 1 96 ? 19.842 0.240 -33.451 1.00 87.62 96 ALA A C 1
ATOM 737 O O . ALA A 1 96 ? 20.829 0.483 -32.751 1.00 87.62 96 ALA A O 1
ATOM 738 N N . TYR A 1 97 ? 19.704 -0.903 -34.116 1.00 85.88 97 TYR A N 1
ATOM 739 C CA . TYR A 1 97 ? 20.761 -1.905 -34.202 1.00 85.88 97 TYR A CA 1
ATOM 740 C C . TYR A 1 97 ? 21.149 -2.143 -35.659 1.00 85.88 97 TYR A C 1
ATOM 742 O O . TYR A 1 97 ? 20.432 -1.774 -36.587 1.00 85.88 97 TYR A O 1
ATOM 750 N N . TYR A 1 98 ? 22.318 -2.731 -35.862 1.00 85.69 98 TYR A N 1
ATOM 751 C CA . TYR A 1 98 ? 22.930 -2.907 -37.167 1.00 85.69 98 TYR A CA 1
ATOM 752 C C . TYR A 1 98 ? 23.301 -4.369 -37.363 1.00 85.69 98 TYR A C 1
ATOM 754 O O . TYR A 1 98 ? 23.840 -4.997 -36.457 1.00 85.69 98 TYR A O 1
ATOM 762 N N . THR A 1 99 ? 23.047 -4.908 -38.546 1.00 84.50 99 THR A N 1
ATOM 763 C CA . THR A 1 99 ? 23.504 -6.248 -38.929 1.00 84.50 99 THR A CA 1
ATOM 764 C C . THR A 1 99 ? 24.549 -6.122 -40.036 1.00 84.50 99 THR A C 1
ATOM 766 O O . THR A 1 99 ? 24.327 -5.338 -40.966 1.00 84.50 99 THR A O 1
ATOM 769 N N . PRO A 1 100 ? 25.680 -6.843 -39.958 1.00 78.88 100 PRO A N 1
ATOM 770 C CA . PRO A 1 100 ? 26.664 -6.852 -41.031 1.00 78.88 100 PRO A CA 1
ATOM 771 C C . PRO A 1 100 ? 26.082 -7.526 -42.279 1.00 78.88 100 PRO A C 1
ATOM 773 O O . PRO A 1 100 ? 25.322 -8.489 -42.172 1.00 78.88 100 PRO A O 1
ATOM 776 N N . VAL A 1 101 ? 26.435 -7.009 -43.450 1.00 79.31 101 VAL A N 1
ATOM 777 C CA . VAL A 1 101 ? 26.087 -7.551 -44.763 1.00 79.31 101 VAL A CA 1
ATOM 778 C C . VAL A 1 101 ? 27.362 -7.558 -45.592 1.00 79.31 101 VAL A C 1
ATOM 780 O O . VAL A 1 101 ? 28.042 -6.539 -45.663 1.00 79.31 101 VAL A O 1
ATOM 783 N N . THR A 1 102 ? 27.682 -8.694 -46.201 1.00 77.38 102 THR A N 1
ATOM 784 C CA . THR A 1 102 ? 28.829 -8.816 -47.106 1.00 77.38 102 THR A CA 1
ATOM 785 C C . THR A 1 102 ? 28.406 -8.397 -48.509 1.00 77.38 102 THR A C 1
ATOM 787 O O . THR A 1 102 ? 27.392 -8.872 -49.025 1.00 77.38 102 THR A O 1
ATOM 790 N N . GLN A 1 103 ? 29.158 -7.500 -49.135 1.00 77.88 103 GLN A N 1
ATOM 791 C CA . GLN A 1 103 ? 28.925 -7.081 -50.513 1.00 77.88 103 GLN A CA 1
ATOM 792 C C . GLN A 1 103 ? 29.592 -8.050 -51.501 1.00 77.88 103 GLN A C 1
ATOM 794 O O . GLN A 1 103 ? 30.535 -8.758 -51.142 1.00 77.88 103 GLN A O 1
ATOM 799 N N . PRO A 1 104 ? 29.149 -8.072 -52.773 1.00 76.38 104 PRO A N 1
ATOM 800 C CA . PRO A 1 104 ? 29.763 -8.903 -53.812 1.00 76.38 104 PRO A CA 1
ATOM 801 C C . PRO A 1 104 ? 31.259 -8.632 -54.047 1.00 76.38 104 PRO A C 1
ATOM 803 O O . PRO A 1 104 ? 31.957 -9.484 -54.587 1.00 76.38 104 PRO A O 1
ATOM 806 N N . ASP A 1 105 ? 31.753 -7.455 -53.654 1.00 77.44 105 ASP A N 1
ATOM 807 C CA . ASP A 1 105 ? 33.166 -7.060 -53.714 1.00 77.44 105 ASP A CA 1
ATOM 808 C C . ASP A 1 105 ? 33.985 -7.503 -52.483 1.00 77.44 105 ASP A C 1
ATOM 810 O O . ASP A 1 105 ? 35.176 -7.206 -52.388 1.00 77.44 105 ASP A O 1
ATOM 814 N N . GLY A 1 106 ? 33.362 -8.223 -51.544 1.00 72.38 106 GLY A N 1
ATOM 815 C CA . GLY A 1 106 ? 33.981 -8.704 -50.310 1.00 72.38 106 GLY A CA 1
ATOM 816 C C . GLY A 1 106 ? 34.088 -7.653 -49.202 1.00 72.38 106 GLY A C 1
ATOM 817 O O . GLY A 1 106 ? 34.648 -7.951 -48.146 1.00 72.38 106 GLY A O 1
ATOM 818 N N . THR A 1 107 ? 33.569 -6.438 -49.404 1.00 80.00 107 THR A N 1
ATOM 819 C CA . THR A 1 107 ? 33.498 -5.422 -48.347 1.00 80.00 107 THR A CA 1
ATOM 820 C C . THR A 1 107 ? 32.351 -5.708 -47.373 1.00 80.00 107 THR A C 1
ATOM 822 O O . THR A 1 107 ? 31.404 -6.429 -47.692 1.00 80.00 107 THR A O 1
ATOM 825 N N . LEU A 1 108 ? 32.469 -5.193 -46.144 1.00 75.69 108 LEU A N 1
ATOM 826 C CA . LEU A 1 108 ? 31.479 -5.381 -45.085 1.00 75.69 108 LEU A CA 1
ATOM 827 C C . LEU A 1 108 ? 30.738 -4.070 -44.820 1.00 75.69 108 LEU A C 1
ATOM 829 O O . LEU A 1 108 ? 31.311 -3.139 -44.248 1.00 75.69 108 LEU A O 1
ATOM 833 N N . GLU A 1 109 ? 29.454 -4.028 -45.153 1.00 82.25 109 GLU A N 1
ATOM 834 C CA . GLU A 1 109 ? 28.569 -2.910 -44.837 1.00 82.25 109 GLU A CA 1
ATOM 835 C C . GLU A 1 109 ? 27.595 -3.248 -43.704 1.00 82.25 109 GLU A C 1
ATOM 837 O O . GLU A 1 109 ? 27.412 -4.397 -43.302 1.00 82.25 109 GLU A O 1
ATOM 842 N N . TYR A 1 110 ? 26.944 -2.219 -43.158 1.00 82.06 110 TYR A N 1
ATOM 843 C CA . TYR A 1 110 ? 25.991 -2.366 -42.056 1.00 82.06 110 TYR A CA 1
ATOM 844 C C . TYR A 1 110 ? 24.575 -1.980 -42.479 1.00 82.06 110 TYR A C 1
ATOM 846 O O . TYR A 1 110 ? 24.314 -0.829 -42.831 1.00 82.06 110 TYR A O 1
ATOM 854 N N . ARG A 1 111 ? 23.624 -2.907 -42.336 1.00 83.88 111 ARG A N 1
ATOM 855 C CA . ARG A 1 111 ? 22.189 -2.638 -42.502 1.00 83.88 111 ARG A CA 1
ATOM 856 C C . ARG A 1 111 ? 21.594 -2.163 -41.176 1.00 83.88 111 ARG A C 1
ATOM 858 O O . ARG A 1 111 ? 21.697 -2.868 -40.176 1.00 83.88 111 ARG A O 1
ATOM 865 N N . LYS A 1 112 ? 20.984 -0.973 -41.163 1.00 86.56 112 LYS A N 1
ATOM 866 C CA . LYS A 1 112 ? 20.321 -0.387 -39.984 1.00 86.56 112 LYS A CA 1
ATOM 867 C C . LYS A 1 112 ? 18.911 -0.959 -39.807 1.00 86.56 112 LYS A C 1
ATOM 869 O O . LYS A 1 112 ? 18.145 -0.997 -40.765 1.00 86.56 112 LYS A O 1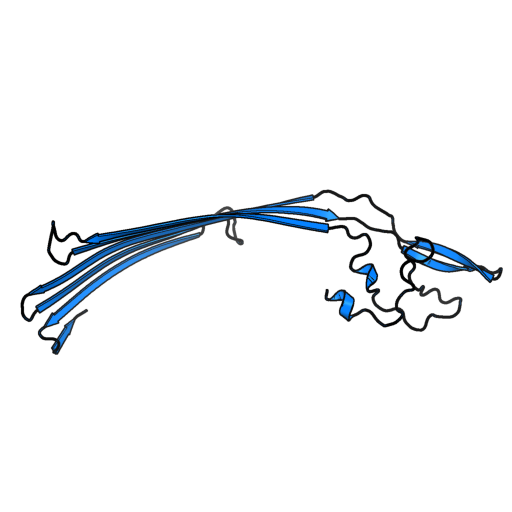
ATOM 874 N N . HIS A 1 113 ? 18.556 -1.303 -38.573 1.00 83.81 113 HIS A N 1
ATOM 875 C CA . HIS A 1 113 ? 17.223 -1.728 -38.152 1.00 83.81 113 HIS A CA 1
ATOM 876 C C . HIS A 1 113 ? 16.711 -0.842 -37.017 1.00 83.81 113 HIS A C 1
ATOM 878 O O . HIS A 1 113 ? 17.398 -0.625 -36.016 1.00 83.81 113 HIS A O 1
ATOM 884 N N . GLY A 1 114 ? 15.478 -0.356 -37.159 1.00 84.50 114 GLY A N 1
ATOM 885 C CA . GLY A 1 114 ? 14.864 0.556 -36.196 1.00 84.50 114 GLY A CA 1
ATOM 886 C C . GLY A 1 114 ? 15.460 1.967 -36.220 1.00 84.50 114 GLY A C 1
ATOM 887 O O . GLY A 1 114 ? 16.311 2.304 -37.045 1.00 84.50 114 GLY A O 1
ATOM 888 N N . ASN A 1 115 ? 14.982 2.804 -35.299 1.00 84.31 115 ASN A N 1
ATOM 889 C CA . ASN A 1 115 ? 15.393 4.197 -35.176 1.00 84.31 115 ASN A CA 1
ATOM 890 C C . ASN A 1 115 ? 15.808 4.521 -33.745 1.00 84.31 115 ASN A C 1
ATOM 892 O O . ASN A 1 115 ? 15.222 4.030 -32.777 1.00 84.31 115 ASN A O 1
ATOM 896 N N . ASP A 1 116 ? 16.796 5.400 -33.649 1.00 85.19 116 ASP A N 1
ATOM 897 C CA . ASP A 1 116 ? 17.181 6.039 -32.404 1.00 85.19 116 ASP A CA 1
ATOM 898 C C . ASP A 1 116 ? 16.116 7.083 -32.069 1.00 85.19 116 ASP A C 1
ATOM 900 O O . ASP A 1 116 ? 15.866 8.000 -32.855 1.00 85.19 116 ASP A O 1
ATOM 904 N N . THR A 1 117 ? 15.450 6.929 -30.930 1.00 85.94 117 THR A N 1
ATOM 905 C CA . THR A 1 117 ? 14.449 7.893 -30.471 1.00 85.94 117 THR A CA 1
ATOM 906 C C . THR A 1 117 ? 14.987 8.684 -29.295 1.00 85.94 117 THR A C 1
ATOM 908 O O . THR A 1 117 ? 15.719 8.171 -28.448 1.00 85.94 117 THR A O 1
ATOM 911 N N . GLN A 1 118 ? 14.559 9.940 -29.189 1.00 84.94 118 GLN A N 1
ATOM 912 C CA . GLN A 1 118 ? 14.737 10.694 -27.956 1.00 84.94 118 GLN A CA 1
ATOM 913 C C . GLN A 1 118 ? 13.975 10.011 -26.809 1.00 84.94 118 GLN A C 1
ATOM 915 O O . GLN A 1 118 ? 12.995 9.298 -27.039 1.00 84.94 118 GLN A O 1
ATOM 920 N N . LEU A 1 119 ? 14.420 10.243 -25.571 1.00 86.06 119 LEU A N 1
ATOM 921 C CA . LEU A 1 119 ? 13.677 9.823 -24.387 1.00 86.06 119 LEU A CA 1
ATOM 922 C C . LEU A 1 119 ? 12.275 10.436 -24.422 1.00 86.06 119 LEU A C 1
ATOM 924 O O . LEU A 1 119 ? 12.113 11.653 -24.326 1.00 86.06 119 LEU A O 1
ATOM 928 N N . GLY A 1 120 ? 11.273 9.573 -24.543 1.00 85.81 120 GLY A N 1
ATOM 929 C CA . GLY A 1 120 ? 9.876 9.929 -24.379 1.00 85.81 120 GLY A CA 1
ATOM 930 C C . GLY A 1 120 ? 9.573 10.345 -22.942 1.00 85.81 120 GLY A C 1
ATOM 931 O O . GLY A 1 120 ? 10.380 10.169 -22.027 1.00 85.81 120 GLY A O 1
ATOM 932 N N . TYR A 1 121 ? 8.380 10.889 -22.733 1.00 88.88 121 TYR A N 1
ATOM 933 C CA . TYR A 1 121 ? 7.893 11.291 -21.420 1.00 88.88 121 TYR A CA 1
ATOM 934 C C . TYR A 1 121 ? 6.513 10.692 -21.189 1.00 88.88 121 TYR A C 1
ATOM 936 O O . TYR A 1 121 ? 5.575 11.005 -21.917 1.00 88.88 121 TYR A O 1
ATOM 944 N N . SER A 1 122 ? 6.377 9.878 -20.148 1.00 91.06 122 SER A N 1
ATOM 945 C CA . SER A 1 122 ? 5.077 9.536 -19.578 1.00 91.06 122 SER A CA 1
ATOM 946 C C . SER A 1 122 ? 5.119 9.607 -18.055 1.00 91.06 122 SER A C 1
ATOM 948 O O . SER A 1 122 ? 6.183 9.483 -17.429 1.00 91.06 122 SER A O 1
ATOM 950 N N . GLU A 1 123 ? 3.955 9.865 -17.467 1.00 91.19 123 GLU A N 1
ATOM 951 C CA . GLU A 1 123 ? 3.753 9.900 -16.024 1.00 91.19 123 GLU A CA 1
ATOM 952 C C . GLU A 1 123 ? 2.465 9.178 -15.650 1.00 91.19 123 GLU A C 1
ATOM 954 O O . GLU A 1 123 ? 1.414 9.429 -16.236 1.00 91.19 123 GLU A O 1
ATOM 959 N N . ASP A 1 124 ? 2.565 8.328 -14.634 1.00 90.50 124 ASP A N 1
ATOM 960 C CA . ASP A 1 124 ? 1.447 7.610 -14.039 1.00 90.50 124 ASP A CA 1
ATOM 961 C C . ASP A 1 124 ? 1.332 7.965 -12.554 1.00 90.50 124 ASP A C 1
ATOM 963 O O . ASP A 1 124 ? 2.337 8.066 -11.838 1.00 90.50 124 ASP A O 1
ATOM 967 N N . PHE A 1 125 ? 0.097 8.108 -12.075 1.00 88.25 125 PHE A N 1
ATOM 968 C CA . PHE A 1 125 ? -0.202 8.475 -10.692 1.00 88.25 125 PHE A CA 1
ATOM 969 C C . PHE A 1 125 ? -0.956 7.350 -9.986 1.00 88.25 125 PHE A C 1
ATOM 971 O O . PHE A 1 125 ? -1.969 6.855 -10.479 1.00 88.25 125 PHE A O 1
ATOM 978 N N . GLY A 1 126 ? -0.486 6.973 -8.800 1.00 86.25 126 GLY A N 1
ATOM 979 C CA . GLY A 1 126 ? -1.157 6.039 -7.902 1.00 86.25 126 GLY A CA 1
ATOM 980 C C . GLY A 1 126 ? -1.552 6.731 -6.604 1.00 86.25 126 GLY A C 1
ATOM 981 O O . GLY A 1 126 ? -0.808 7.565 -6.092 1.00 86.25 126 GLY A O 1
ATOM 982 N N . LYS A 1 127 ? -2.715 6.376 -6.061 1.00 88.12 127 LYS A N 1
ATOM 983 C CA . LYS A 1 127 ? -3.195 6.875 -4.771 1.00 88.12 127 LYS A CA 1
ATOM 984 C C . LYS A 1 127 ? -3.840 5.747 -3.983 1.00 88.12 127 LYS A C 1
ATOM 986 O O . LYS A 1 127 ? -4.625 4.983 -4.544 1.00 88.12 127 LYS A O 1
ATOM 991 N N . GLY A 1 128 ? -3.574 5.709 -2.690 1.00 88.06 128 GLY A N 1
ATOM 992 C CA . GLY A 1 128 ? -4.210 4.798 -1.755 1.00 88.06 128 GLY A CA 1
ATOM 993 C C . GLY A 1 128 ? -4.501 5.514 -0.446 1.00 88.06 128 GLY A C 1
ATOM 994 O O . GLY A 1 128 ? -3.818 6.458 -0.045 1.00 88.06 128 GLY A O 1
ATOM 995 N N . ARG A 1 129 ? -5.607 5.132 0.191 1.00 90.06 129 ARG A N 1
ATOM 996 C CA . ARG A 1 129 ? -5.969 5.655 1.508 1.00 90.06 129 ARG A CA 1
ATOM 997 C C . ARG A 1 129 ? -6.783 4.632 2.266 1.00 90.06 129 ARG A C 1
ATOM 999 O O . ARG A 1 129 ? -7.782 4.140 1.750 1.00 90.06 129 ARG A O 1
ATOM 1006 N N . ASN A 1 130 ? -6.426 4.374 3.512 1.00 91.62 130 ASN A N 1
ATOM 1007 C CA . ASN A 1 130 ? -7.239 3.576 4.413 1.00 91.62 130 ASN A CA 1
ATOM 1008 C C . ASN A 1 130 ? -7.301 4.213 5.802 1.00 91.62 130 ASN A C 1
ATOM 1010 O O . ASN A 1 130 ? -6.450 5.014 6.186 1.00 91.62 130 ASN A O 1
ATOM 1014 N N . TRP A 1 131 ? -8.352 3.881 6.538 1.00 93.50 131 TRP A N 1
ATOM 1015 C CA . TRP A 1 131 ? -8.445 4.218 7.948 1.00 93.50 131 TRP A CA 1
ATOM 1016 C C . TRP A 1 131 ? -9.093 3.090 8.732 1.00 93.50 131 TRP A C 1
ATOM 1018 O O . TRP A 1 131 ? -9.866 2.289 8.195 1.00 93.50 131 TRP A O 1
ATOM 1028 N N . TYR A 1 132 ? -8.759 3.058 10.012 1.00 95.38 132 TYR A N 1
ATOM 1029 C CA . TYR A 1 132 ? -9.267 2.137 11.005 1.00 95.38 132 TYR A CA 1
ATOM 1030 C C . TYR A 1 132 ? -9.652 2.921 12.250 1.00 95.38 132 TYR A C 1
ATOM 1032 O O . TYR A 1 132 ? -8.946 3.837 12.668 1.00 95.38 132 TYR A O 1
ATOM 1040 N N . PHE A 1 133 ? -10.762 2.543 12.854 1.00 95.88 133 PHE A N 1
ATOM 1041 C CA . PHE A 1 133 ? -11.226 3.072 14.117 1.00 95.88 133 PHE A CA 1
ATOM 1042 C C . PHE A 1 133 ? -11.724 1.921 14.969 1.00 95.88 133 PHE A C 1
ATOM 1044 O O . PHE A 1 133 ? -12.448 1.051 14.492 1.00 95.88 133 PHE A O 1
ATOM 1051 N N . GLU A 1 134 ? -11.367 1.932 16.239 1.00 96.62 134 GLU A N 1
ATOM 1052 C CA . GLU A 1 134 ? -11.867 0.991 17.221 1.00 96.62 134 GLU A CA 1
ATOM 1053 C C . GLU A 1 134 ? -12.087 1.725 18.530 1.00 96.62 134 GLU A C 1
ATOM 1055 O O . GLU A 1 134 ? -11.235 2.480 19.001 1.00 96.62 134 GLU A O 1
ATOM 1060 N N . THR A 1 135 ? -13.231 1.480 19.144 1.00 96.81 135 THR A N 1
ATOM 1061 C CA . THR A 1 135 ? -13.488 1.889 20.512 1.00 96.81 135 THR A CA 1
ATOM 1062 C C . THR A 1 135 ? -13.972 0.688 21.297 1.00 96.81 135 THR A C 1
ATOM 1064 O O . THR A 1 135 ? -14.745 -0.129 20.801 1.0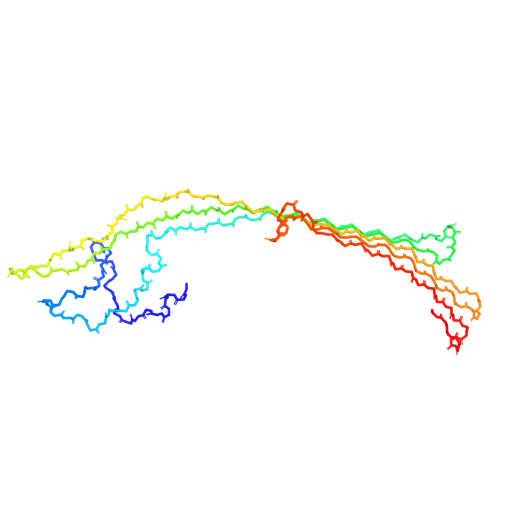0 96.81 135 THR A O 1
ATOM 1067 N N . SER A 1 136 ? -13.478 0.551 22.520 1.00 96.69 136 SER A N 1
ATOM 1068 C CA . SER A 1 136 ? -13.922 -0.486 23.432 1.00 96.69 136 SER A CA 1
ATOM 1069 C C . SER A 1 136 ? -14.150 0.078 24.821 1.00 96.69 136 SER A C 1
ATOM 1071 O O . SER A 1 136 ? -13.375 0.888 25.335 1.00 96.69 136 SER A O 1
ATOM 1073 N N . LEU A 1 137 ? -15.241 -0.375 25.419 1.00 96.19 137 LEU A N 1
ATOM 1074 C CA . LEU A 1 137 ? -15.582 -0.157 26.806 1.00 96.19 137 LEU A CA 1
ATOM 1075 C C . LEU A 1 137 ? -15.497 -1.509 27.501 1.00 96.19 137 LEU A C 1
ATOM 1077 O O . LEU A 1 137 ? -16.150 -2.469 27.093 1.00 96.19 137 LEU A O 1
ATOM 1081 N N . ASN A 1 138 ? -14.661 -1.591 28.523 1.00 95.94 138 ASN A N 1
ATOM 1082 C CA . ASN A 1 138 ? -14.399 -2.826 29.236 1.00 95.94 138 ASN A CA 1
ATOM 1083 C C . ASN A 1 138 ? -14.616 -2.606 30.731 1.00 95.94 138 ASN A C 1
ATOM 1085 O O . ASN A 1 138 ? -14.078 -1.663 31.311 1.00 95.94 138 ASN A O 1
ATOM 1089 N N . TYR A 1 139 ? -15.406 -3.474 31.342 1.00 94.19 139 TYR A N 1
ATOM 1090 C CA . TYR A 1 139 ? -15.723 -3.474 32.756 1.00 94.19 139 TYR A CA 1
ATOM 1091 C C . TYR A 1 139 ? -15.295 -4.803 33.360 1.00 94.19 139 TYR A C 1
ATOM 1093 O O . TYR A 1 139 ? -15.842 -5.834 32.995 1.00 94.19 139 TYR A O 1
ATOM 1101 N N . ASN A 1 140 ? -14.354 -4.783 34.300 1.00 93.25 140 ASN A N 1
ATOM 1102 C CA . ASN A 1 140 ? -13.995 -5.968 35.077 1.00 93.25 140 ASN A CA 1
ATOM 1103 C C . ASN A 1 140 ? -14.000 -5.616 36.554 1.00 93.25 140 ASN A C 1
ATOM 1105 O O . ASN A 1 140 ? -13.204 -4.784 36.998 1.00 93.25 140 ASN A O 1
ATOM 1109 N N . ARG A 1 141 ? -14.885 -6.249 37.324 1.00 91.12 141 ARG A N 1
ATOM 1110 C CA . ARG A 1 141 ? -14.989 -6.004 38.760 1.00 91.12 141 ARG A CA 1
ATOM 1111 C C . ARG A 1 141 ? -15.205 -7.285 39.547 1.00 91.12 141 ARG A C 1
ATOM 1113 O O . ARG A 1 141 ? -16.012 -8.139 39.188 1.00 91.12 141 ARG A O 1
ATOM 1120 N N . ASN A 1 142 ? -14.522 -7.333 40.686 1.00 90.38 142 ASN A N 1
ATOM 1121 C CA . ASN A 1 142 ? -14.607 -8.425 41.639 1.00 90.38 142 ASN A CA 1
ATOM 1122 C C . ASN A 1 142 ? -15.478 -7.983 42.818 1.00 90.38 142 ASN A C 1
ATOM 1124 O O . ASN A 1 142 ? -15.274 -6.907 43.393 1.00 90.38 142 ASN A O 1
ATOM 1128 N N . PHE A 1 143 ? -16.431 -8.827 43.187 1.00 87.44 143 PHE A N 1
ATOM 1129 C CA . PHE A 1 143 ? -17.297 -8.682 44.348 1.00 87.44 143 PHE A CA 1
ATOM 1130 C C . PHE A 1 143 ? -17.128 -9.922 45.232 1.00 87.44 143 PHE A C 1
ATOM 1132 O O . PHE A 1 143 ? -17.917 -10.863 45.175 1.00 87.44 143 PHE A O 1
ATOM 1139 N N . GLY A 1 144 ? -16.061 -9.952 46.033 1.00 87.50 144 GLY A N 1
ATOM 1140 C CA . GLY A 1 144 ? -15.735 -11.120 46.855 1.00 87.50 144 GLY A CA 1
ATOM 1141 C C . GLY A 1 144 ? -15.463 -12.353 45.989 1.00 87.50 144 GLY A C 1
ATOM 1142 O O . GLY A 1 144 ? -14.481 -12.370 45.257 1.00 87.50 144 GLY A O 1
ATOM 1143 N N . LEU A 1 145 ? -16.343 -13.357 46.066 1.00 88.31 145 LEU A N 1
ATOM 1144 C CA . LEU A 1 145 ? -16.266 -14.594 45.272 1.00 88.31 145 LEU A CA 1
ATOM 1145 C C . LEU A 1 145 ? -16.849 -14.464 43.853 1.00 88.31 145 LEU A C 1
ATOM 1147 O O . LEU A 1 145 ? -16.762 -15.415 43.080 1.00 88.31 145 LEU A O 1
ATOM 1151 N N . HIS A 1 146 ? -17.472 -13.330 43.521 1.00 88.56 146 HIS A N 1
ATOM 1152 C CA . HIS A 1 146 ? -18.089 -13.088 42.218 1.00 88.56 146 HIS A CA 1
ATOM 1153 C C . HIS A 1 146 ? -17.170 -12.247 41.327 1.00 88.56 146 HIS A C 1
ATOM 1155 O O . HIS A 1 146 ? -16.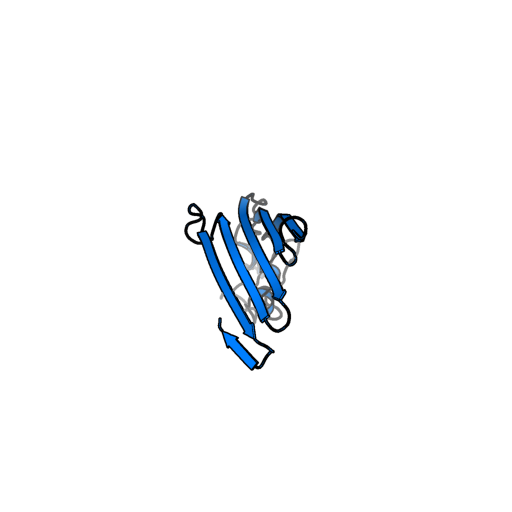718 -11.174 41.732 1.00 88.56 146 HIS A O 1
ATOM 1161 N N . HIS A 1 147 ? -16.964 -12.682 40.091 1.00 89.88 147 HIS A N 1
ATOM 1162 C CA . HIS A 1 147 ? -16.213 -11.966 39.068 1.00 89.88 147 HIS A CA 1
ATOM 1163 C C . HIS A 1 147 ? -17.155 -11.607 37.921 1.00 89.88 147 HIS A C 1
ATOM 1165 O O . HIS A 1 147 ? -17.763 -12.485 37.313 1.00 89.88 147 HIS A O 1
ATOM 1171 N N . VAL A 1 148 ? -17.286 -10.313 37.627 1.00 90.56 148 VAL A N 1
ATOM 1172 C CA . VAL A 1 148 ? -18.115 -9.816 36.523 1.00 90.56 148 VAL A CA 1
ATOM 1173 C C . VAL A 1 148 ? -17.215 -9.127 35.509 1.00 90.56 148 VAL A C 1
ATOM 1175 O O . VAL A 1 148 ? -16.506 -8.177 35.850 1.00 90.56 148 VAL A O 1
ATOM 1178 N N . GLY A 1 149 ? -17.274 -9.598 34.269 1.00 92.81 149 GLY A 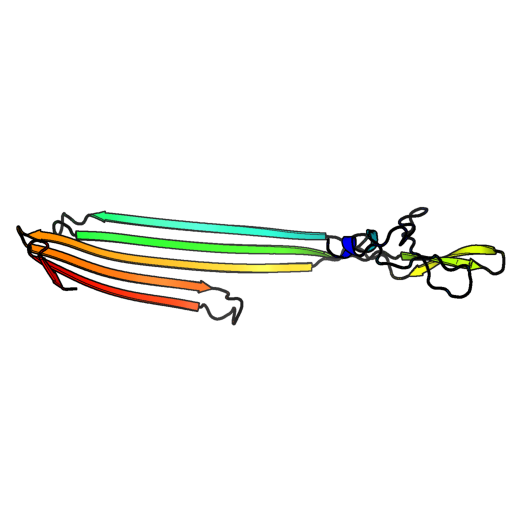N 1
ATOM 1179 C CA . GLY A 1 149 ? -16.612 -9.005 33.115 1.00 92.81 149 GLY A CA 1
ATOM 1180 C C . GLY A 1 149 ? -17.636 -8.616 32.054 1.00 92.81 149 GLY A C 1
ATOM 1181 O O . GLY A 1 149 ? -18.578 -9.356 31.788 1.00 92.81 149 GLY A O 1
ATOM 1182 N N . ALA A 1 150 ? -17.469 -7.457 31.434 1.00 92.94 150 ALA A N 1
ATOM 1183 C CA . ALA A 1 150 ? -18.255 -7.047 30.281 1.00 92.94 150 ALA A CA 1
ATOM 1184 C C . ALA A 1 150 ? -17.379 -6.273 29.297 1.00 92.94 150 ALA A C 1
ATOM 1186 O O . ALA A 1 150 ? -16.569 -5.432 29.686 1.00 92.94 150 ALA A O 1
ATOM 1187 N N . LEU A 1 151 ? -17.555 -6.547 28.011 1.00 94.75 151 LEU A N 1
ATOM 1188 C CA . LEU A 1 151 ? -16.859 -5.891 26.915 1.00 94.75 151 LEU A CA 1
ATOM 1189 C C . LEU A 1 151 ? -17.880 -5.461 25.868 1.00 94.75 151 LEU A C 1
ATOM 1191 O O . LEU A 1 151 ? -18.653 -6.279 25.375 1.00 94.75 151 LEU A O 1
ATOM 1195 N N . ALA A 1 152 ? -17.816 -4.195 25.484 1.00 96.25 152 ALA A N 1
ATOM 1196 C CA . ALA A 1 152 ? -18.438 -3.683 24.276 1.00 96.25 152 ALA A CA 1
ATOM 1197 C C . ALA A 1 152 ? -17.335 -3.132 23.375 1.00 96.25 152 ALA A C 1
ATOM 1199 O O . ALA A 1 152 ? -16.533 -2.307 23.812 1.00 96.25 152 ALA A O 1
ATOM 1200 N N . LEU A 1 153 ? -17.277 -3.592 22.131 1.00 95.75 153 LEU A N 1
ATOM 1201 C CA . LEU A 1 153 ? -16.299 -3.169 21.141 1.00 95.75 153 LEU A CA 1
ATOM 1202 C C . LEU A 1 153 ? -17.014 -2.799 19.845 1.00 95.75 153 LEU A C 1
ATOM 1204 O O . LEU A 1 153 ? -17.845 -3.545 19.334 1.00 95.75 153 LEU A O 1
ATOM 1208 N N . TYR A 1 154 ? -16.656 -1.639 19.314 1.00 96.06 154 TYR A N 1
ATOM 1209 C CA . TYR A 1 154 ? -17.036 -1.180 17.990 1.00 96.06 154 TYR A CA 1
ATOM 1210 C C . TYR A 1 154 ? -15.771 -0.994 17.172 1.00 96.06 154 TYR A C 1
ATOM 1212 O O . TYR A 1 154 ? -14.857 -0.289 17.604 1.00 96.06 154 TYR A O 1
ATOM 1220 N N . ASN A 1 155 ? -15.720 -1.593 15.988 1.00 95.12 155 ASN A N 1
ATOM 1221 C CA . ASN A 1 155 ? -14.628 -1.389 15.055 1.00 95.12 155 ASN A CA 1
ATOM 1222 C C . ASN A 1 155 ? -15.145 -1.056 13.658 1.00 95.12 155 ASN A C 1
ATOM 1224 O O . ASN A 1 155 ? -16.168 -1.562 13.203 1.00 95.12 155 ASN A O 1
ATOM 1228 N N . GLN A 1 156 ? -14.407 -0.202 12.964 1.00 93.31 156 GLN A N 1
ATOM 1229 C CA . GLN A 1 156 ? -14.723 0.244 11.625 1.00 93.31 156 GLN A CA 1
ATOM 1230 C C . GLN A 1 156 ? -13.444 0.411 10.816 1.00 93.31 156 GLN A C 1
ATOM 1232 O O . GLN A 1 156 ? -12.447 0.941 11.300 1.00 93.31 156 GLN A O 1
ATOM 1237 N N . SER A 1 157 ? -13.475 -0.013 9.560 1.00 92.19 157 SER A N 1
ATOM 1238 C CA . SER A 1 157 ? -12.390 0.225 8.616 1.00 92.19 157 SER A CA 1
ATOM 1239 C C . SER A 1 157 ? -12.938 0.629 7.259 1.00 92.19 157 SER A C 1
ATOM 1241 O O . SER A 1 157 ? -14.055 0.265 6.880 1.00 92.19 157 SER A O 1
ATOM 1243 N N . LYS A 1 158 ? -12.158 1.407 6.510 1.00 89.00 158 LYS A N 1
ATOM 1244 C CA . LYS A 1 158 ? -12.492 1.753 5.129 1.00 89.00 158 LYS A CA 1
ATOM 1245 C C . LYS A 1 158 ? -11.232 1.918 4.302 1.00 89.00 158 LYS A C 1
ATOM 1247 O O . LYS A 1 158 ? -10.310 2.626 4.701 1.00 89.00 158 LYS A O 1
ATOM 1252 N N . THR A 1 159 ? -11.255 1.339 3.114 1.00 83.25 159 THR A N 1
ATOM 1253 C CA . THR A 1 159 ? -10.212 1.449 2.099 1.00 83.25 159 THR A CA 1
ATOM 1254 C C . THR A 1 159 ? -10.775 2.209 0.908 1.00 83.25 159 THR A C 1
ATOM 1256 O O . THR A 1 159 ? -11.825 1.869 0.366 1.00 83.25 159 THR A O 1
ATOM 1259 N N . TYR A 1 160 ? -10.086 3.272 0.518 1.00 76.25 160 TYR A N 1
ATOM 1260 C CA . TYR A 1 160 ? -10.389 4.105 -0.637 1.00 76.25 160 TYR A CA 1
ATOM 1261 C C . TYR A 1 160 ? -9.451 3.741 -1.785 1.00 76.25 160 TYR A C 1
ATOM 1263 O O . TYR A 1 160 ? -8.275 3.465 -1.559 1.00 76.25 160 TYR A O 1
ATOM 1271 N N . TYR A 1 161 ? -9.980 3.808 -3.007 1.00 72.88 161 TYR A N 1
ATOM 1272 C CA . TYR A 1 161 ? -9.286 3.421 -4.238 1.00 72.88 161 TYR A CA 1
ATOM 1273 C C . TYR A 1 161 ? -8.866 1.938 -4.289 1.00 72.88 161 TYR A C 1
ATOM 1275 O O . TYR A 1 161 ? -7.705 1.641 -4.565 1.00 72.88 161 TYR A O 1
ATOM 1283 N N . PRO A 1 162 ? -9.786 0.984 -4.035 1.00 62.88 162 PRO A N 1
ATOM 1284 C CA . PRO A 1 162 ? -9.484 -0.429 -4.239 1.00 62.88 162 PRO A CA 1
ATOM 1285 C C . PRO A 1 162 ? -9.169 -0.727 -5.716 1.00 62.88 162 PRO A C 1
ATOM 1287 O O . PRO A 1 162 ? -9.657 -0.053 -6.624 1.00 62.88 162 PRO A O 1
ATOM 1290 N N . SER A 1 163 ? -8.363 -1.763 -5.964 1.00 60.91 163 SER A N 1
ATOM 1291 C CA . SER A 1 163 ? -7.970 -2.194 -7.317 1.00 60.91 163 SER A CA 1
ATOM 1292 C C . SER A 1 163 ? -9.160 -2.600 -8.195 1.00 60.91 163 SER A C 1
ATOM 1294 O O . SER A 1 163 ? -9.094 -2.493 -9.415 1.00 60.91 163 SER A O 1
ATOM 1296 N N . THR A 1 164 ? -10.258 -3.032 -7.570 1.00 54.69 164 THR A N 1
ATOM 1297 C CA . THR A 1 164 ? -11.531 -3.374 -8.215 1.00 54.69 164 THR A CA 1
ATOM 1298 C C . THR A 1 164 ? -12.561 -2.319 -7.813 1.00 54.69 164 THR A C 1
ATOM 1300 O O . THR A 1 164 ? -12.799 -2.135 -6.624 1.00 54.69 164 THR A O 1
ATOM 1303 N N . TYR A 1 165 ? -13.149 -1.610 -8.783 1.00 56.81 165 TYR A N 1
ATOM 1304 C CA . TYR A 1 165 ? -14.056 -0.470 -8.557 1.00 56.81 165 TYR A CA 1
ATOM 1305 C C . TYR A 1 165 ? -13.434 0.655 -7.712 1.00 56.81 165 TYR A C 1
ATOM 1307 O O . TYR A 1 165 ? -13.943 1.015 -6.654 1.00 56.81 165 TYR A O 1
ATOM 1315 N N . SER A 1 166 ? -12.355 1.264 -8.211 1.00 63.44 166 SER A N 1
ATOM 1316 C CA . SER A 1 166 ? -11.599 2.333 -7.529 1.00 63.44 166 SER A CA 1
ATOM 1317 C C . SER A 1 166 ? -12.431 3.551 -7.094 1.00 63.44 166 SER A C 1
ATOM 1319 O O . SER A 1 166 ? -12.009 4.312 -6.221 1.00 63.44 166 SER A O 1
ATOM 1321 N N . SER A 1 167 ? -13.625 3.725 -7.664 1.00 65.25 167 SER A N 1
ATOM 1322 C CA . SER A 1 167 ? -14.594 4.760 -7.299 1.00 65.25 167 SER A CA 1
ATOM 1323 C C . SER A 1 167 ? -15.416 4.437 -6.045 1.00 65.25 167 SER A C 1
ATOM 1325 O O . SER A 1 167 ? -15.963 5.356 -5.440 1.00 65.25 167 SER A O 1
ATOM 1327 N N . ILE A 1 168 ? -15.513 3.166 -5.642 1.00 72.06 168 ILE A N 1
ATOM 1328 C CA . ILE A 1 168 ? -16.332 2.718 -4.511 1.00 72.06 168 ILE A CA 1
ATOM 1329 C C . ILE A 1 168 ? -15.403 2.273 -3.377 1.00 72.06 168 ILE A C 1
ATOM 1331 O O . ILE A 1 168 ? -14.705 1.270 -3.501 1.00 72.06 168 ILE A O 1
ATOM 1335 N N . PRO A 1 169 ? -15.370 2.995 -2.248 1.00 75.50 169 PRO A N 1
ATOM 1336 C CA . PRO A 1 169 ? -14.597 2.562 -1.094 1.00 75.50 169 PRO A CA 1
ATOM 1337 C C . PRO A 1 169 ? -15.193 1.288 -0.480 1.00 75.50 169 PRO A C 1
ATOM 1339 O O . PRO A 1 169 ? -16.399 1.229 -0.241 1.00 75.50 169 PRO A O 1
ATOM 1342 N N . SER A 1 170 ? -14.355 0.313 -0.135 1.00 81.88 170 SER A N 1
ATOM 1343 C CA . SER A 1 170 ? -14.768 -0.867 0.633 1.00 81.88 170 SER A CA 1
ATOM 1344 C C . SER A 1 170 ? -14.650 -0.583 2.128 1.00 81.88 170 SER A C 1
ATOM 1346 O O . SER A 1 170 ? -13.629 -0.047 2.560 1.00 81.88 170 SER A O 1
ATOM 1348 N N . GLY A 1 171 ? -15.642 -0.956 2.932 1.00 84.81 171 GLY A N 1
ATOM 1349 C CA . GLY A 1 171 ? -15.590 -0.765 4.381 1.00 84.81 171 GLY A CA 1
ATOM 1350 C C . GLY A 1 171 ? -16.177 -1.932 5.161 1.00 84.81 171 GLY A C 1
ATOM 1351 O O . GLY A 1 171 ? -17.021 -2.662 4.649 1.00 84.81 171 GLY A O 1
ATOM 1352 N N . TYR A 1 172 ? -15.716 -2.083 6.398 1.00 88.12 172 TYR A N 1
ATOM 1353 C CA . TYR A 1 172 ? -16.189 -3.071 7.360 1.00 88.12 172 TYR A CA 1
ATOM 1354 C C . TYR A 1 172 ? -16.610 -2.361 8.645 1.00 88.12 172 TYR A C 1
ATOM 1356 O O . TYR A 1 172 ? -15.952 -1.411 9.071 1.00 88.12 172 TYR A O 1
ATOM 1364 N N . VAL A 1 173 ? -17.693 -2.830 9.258 1.00 92.94 173 VAL A N 1
ATOM 1365 C CA . VAL A 1 173 ? -18.151 -2.402 10.582 1.00 92.94 173 VAL A CA 1
ATOM 1366 C C . VAL A 1 173 ? -18.443 -3.657 11.393 1.00 92.94 173 VAL A C 1
ATOM 1368 O O . VAL A 1 173 ? -19.134 -4.550 10.907 1.00 92.94 173 VAL A O 1
ATOM 1371 N N . GLY A 1 174 ? -17.925 -3.716 12.616 1.00 93.19 174 GLY A N 1
ATOM 1372 C CA . GLY A 1 174 ? -18.174 -4.792 13.563 1.00 93.19 174 GLY A CA 1
ATOM 1373 C C . GLY A 1 174 ? -18.606 -4.248 14.920 1.00 93.19 174 GLY A C 1
ATOM 1374 O O . GLY A 1 174 ? -18.097 -3.238 15.410 1.00 93.19 174 GLY A O 1
ATOM 1375 N N . LEU A 1 175 ? -19.571 -4.940 15.516 1.00 94.38 175 LEU A N 1
ATOM 1376 C CA . LEU A 1 175 ? -20.030 -4.738 16.882 1.00 94.38 175 LEU A CA 1
ATOM 1377 C C . LEU A 1 175 ? -19.840 -6.058 17.620 1.00 94.38 175 LEU A C 1
ATOM 1379 O O . LEU A 1 175 ? -20.334 -7.091 17.174 1.00 94.38 175 LEU A O 1
ATOM 1383 N N . VAL A 1 176 ? -19.117 -6.024 18.733 1.00 94.56 176 VAL A N 1
ATOM 1384 C CA . VAL A 1 176 ? -18.854 -7.196 19.566 1.00 94.56 176 VAL A CA 1
ATOM 1385 C C . VAL A 1 176 ? -19.260 -6.866 20.992 1.00 94.56 176 VAL A C 1
ATOM 1387 O O . VAL A 1 176 ? -18.782 -5.897 21.580 1.00 94.56 176 VAL A O 1
ATOM 1390 N N . GLY A 1 177 ? -20.151 -7.682 21.540 1.00 94.44 177 GLY A N 1
ATOM 1391 C CA . GLY A 1 177 ? -20.535 -7.653 22.943 1.00 94.44 177 GLY A CA 1
ATOM 1392 C C . GLY A 1 177 ? -20.163 -8.977 23.589 1.00 94.44 177 GLY A C 1
ATOM 1393 O O . GLY A 1 177 ? -20.366 -10.029 22.989 1.00 94.44 177 GLY A O 1
ATOM 1394 N N . ARG A 1 178 ? -19.621 -8.926 24.801 1.00 94.44 178 ARG A N 1
ATOM 1395 C CA . ARG A 1 178 ? -19.373 -10.107 25.625 1.00 94.44 178 ARG A CA 1
ATOM 1396 C C . ARG A 1 178 ? -19.677 -9.785 27.077 1.00 94.44 178 ARG A C 1
ATOM 1398 O O . ARG A 1 178 ? -19.248 -8.742 27.570 1.00 94.44 178 ARG A O 1
ATOM 1405 N N . VAL A 1 179 ? -20.355 -10.693 27.764 1.00 92.50 179 VAL A N 1
ATOM 1406 C CA . VAL A 1 179 ? -20.574 -10.632 29.209 1.00 92.50 179 VAL A CA 1
ATOM 1407 C C . VAL A 1 179 ? -20.085 -11.944 29.787 1.00 92.50 179 VAL A C 1
ATOM 1409 O O . VAL A 1 179 ? -20.436 -12.995 29.293 1.00 92.50 179 VAL A O 1
ATOM 1412 N N . THR A 1 180 ? -19.254 -11.885 30.813 1.00 91.12 180 THR A N 1
ATOM 1413 C CA . THR A 1 180 ? -18.705 -13.064 31.478 1.00 91.12 180 THR A CA 1
ATOM 1414 C C . THR A 1 180 ? -18.987 -12.965 32.962 1.00 91.12 180 THR A C 1
ATOM 1416 O O . THR A 1 180 ? -18.787 -11.907 33.568 1.00 91.12 180 THR A O 1
ATOM 1419 N N . TYR A 1 181 ? -19.400 -14.069 33.559 1.00 89.88 181 TYR A N 1
ATOM 1420 C CA . TYR A 1 181 ? -19.602 -14.183 34.992 1.00 89.88 181 TYR A CA 1
ATOM 1421 C C . TYR A 1 181 ? -18.913 -15.440 35.507 1.00 89.88 181 TYR A C 1
ATOM 1423 O O . TYR A 1 181 ? -19.085 -16.524 34.952 1.00 89.88 181 TYR A O 1
ATOM 1431 N N . ASP A 1 182 ? -18.154 -15.292 36.585 1.00 88.50 182 ASP A N 1
ATOM 1432 C CA . ASP A 1 182 ? -17.538 -16.404 37.293 1.00 88.50 182 ASP A CA 1
ATOM 1433 C C . ASP A 1 182 ? -17.857 -16.335 38.789 1.00 88.50 182 ASP A C 1
ATOM 1435 O O . ASP A 1 182 ? -17.884 -15.262 39.400 1.00 88.50 182 ASP A O 1
ATOM 1439 N N . TRP A 1 183 ? -18.097 -17.504 39.379 1.00 83.81 183 TRP A N 1
ATOM 1440 C CA . TRP A 1 183 ? -18.183 -17.673 40.821 1.00 83.81 183 TRP A CA 1
ATOM 1441 C C . TRP A 1 183 ? -17.101 -18.628 41.308 1.00 83.81 183 TRP A C 1
ATOM 1443 O O . TRP A 1 183 ? -17.094 -19.818 40.970 1.00 83.81 183 TRP A O 1
ATOM 1453 N N . ASN A 1 184 ? -16.221 -18.098 42.160 1.00 82.19 184 ASN A N 1
ATOM 1454 C CA . ASN A 1 184 ? -15.162 -18.831 42.846 1.00 82.19 184 ASN A CA 1
ATOM 1455 C C . ASN A 1 184 ? -14.319 -19.721 41.909 1.00 82.19 184 ASN A C 1
ATOM 1457 O O . ASN A 1 184 ? -13.927 -20.823 42.300 1.00 82.19 184 ASN A O 1
ATOM 1461 N N . ASN A 1 185 ? -14.101 -19.292 40.658 1.00 75.44 185 ASN A N 1
ATOM 1462 C CA . ASN A 1 185 ? -13.336 -20.020 39.642 1.00 75.44 185 ASN A CA 1
ATOM 1463 C C . ASN A 1 185 ? -13.858 -21.442 39.355 1.00 75.44 185 ASN A C 1
ATOM 1465 O O . ASN A 1 185 ? -13.120 -22.285 38.840 1.00 75.44 185 ASN A O 1
ATOM 1469 N N . ARG A 1 186 ? -15.110 -21.738 39.730 1.00 73.06 186 ARG A N 1
ATOM 1470 C CA . ARG A 1 186 ? -15.695 -23.088 39.690 1.00 73.06 186 ARG A CA 1
ATOM 1471 C C . ARG A 1 186 ? -16.932 -23.171 38.806 1.00 73.06 186 ARG A C 1
ATOM 1473 O O . ARG A 1 186 ? -17.192 -24.234 38.251 1.00 73.06 186 ARG A O 1
ATOM 1480 N N . TYR A 1 187 ? -17.664 -22.068 38.661 1.00 67.19 187 TYR A N 1
ATOM 1481 C CA . TYR A 1 187 ? -18.800 -21.955 37.749 1.00 67.19 187 TYR A CA 1
ATOM 1482 C C . TYR A 1 187 ? -18.628 -20.710 36.882 1.00 67.19 187 TYR A C 1
ATOM 1484 O O . TYR A 1 187 ? -18.575 -19.603 37.414 1.00 67.19 187 TYR A O 1
ATOM 1492 N N . MET A 1 188 ? -18.558 -20.908 35.565 1.00 79.75 188 MET A N 1
ATOM 1493 C CA . MET A 1 188 ? -18.387 -19.857 34.560 1.00 79.75 188 MET A CA 1
ATOM 1494 C C . MET A 1 188 ? -19.601 -19.811 33.625 1.00 79.75 188 MET A C 1
ATOM 1496 O O . MET A 1 188 ? -20.150 -20.857 33.276 1.00 79.75 188 MET A O 1
ATOM 1500 N N . ALA A 1 189 ? -19.993 -18.608 33.210 1.00 75.88 189 ALA A N 1
ATOM 1501 C CA . ALA A 1 189 ? -20.972 -18.346 32.156 1.00 75.88 189 ALA A CA 1
ATOM 1502 C C . ALA A 1 189 ? -20.464 -17.210 31.243 1.00 75.88 189 ALA A C 1
ATOM 1504 O O . ALA A 1 189 ? -19.865 -16.252 31.741 1.00 75.88 189 ALA A O 1
ATOM 1505 N N . GLU A 1 190 ? -20.702 -17.320 29.932 1.00 65.44 190 GLU A N 1
ATOM 1506 C CA . GLU A 1 190 ? -20.346 -16.349 28.874 1.00 65.44 190 GLU A CA 1
ATOM 1507 C C . GLU A 1 190 ? -21.516 -16.158 27.896 1.00 65.44 190 GLU A C 1
ATOM 1509 O O . GLU A 1 190 ? -22.277 -17.138 27.709 1.00 65.44 190 GLU A O 1
#

Sequence (190 aa):
FRHLYWATPFSSPGIVNGKYVMASTDYDSDNMPFIGASGLGAYYGLGYMSRNTNTLNADVVLNQKLDMITKGLSFKLKGSYNSDYSVTKQRGASAAYYTPVTQPDGTLEYRKHGNDTQLGYSEDFGKGRNWYFETSLNYNRNFGLHHVGALALYNQSKTYYPSTYSSIPSGYVGLVGRVTYDWNNRYMAE

Organism: NCBI:txid408170

Radius of gyration: 34.29 Å; chains: 1; bounding box: 55×34×101 Å